Protein AF-A0A535FAW2-F1 (afdb_monomer)

Secondary structure (DSSP, 8-state):
------TTSSTTTEEEEE-TTS--TT-SEEE-TTEEEEEETTS-EEEEETTS-EEEE-HHHHHHHHHHHHH-HHHHHHHHHHHTT--HHHHHHHHHHHHHHHHHTTSEEETTS--TTHHHHHHHHHHHHHHHHHHHHHS---HHHHHHHHHHHHHHHHHHH-HHHHHHHHHHHHHHHHHHHTTT-TT-PPPPHHHHHHHHHHHHHHHHHHHHHHHHT-TT---HHHHHHHHHHHHHHHT--EEEEEEEEETTEEEEEEEEETTEEESS-HHHHTTSEEEEEE-

Nearest PDB structures (foldseek):
  4hfl-assembly1_A  TM=2.450E-01  e=8.775E-01  Enterobacter cloacae

Solvent-accessible surface area (backbone atoms only — not comparable to full-atom values): 15476 Å² total; per-residue (Å²): 136,83,78,81,83,70,73,69,60,60,81,70,36,58,68,47,81,48,53,54,80,60,89,43,90,65,19,52,40,42,48,24,89,53,26,40,42,35,35,31,69,87,47,26,25,37,42,38,36,68,89,75,51,78,42,82,37,53,38,70,57,30,49,50,49,54,35,18,41,62,56,8,63,69,57,23,27,55,53,49,16,61,74,69,73,45,62,51,70,58,40,45,50,52,50,50,53,53,51,49,55,36,39,77,69,55,46,32,44,57,62,84,58,80,78,82,61,63,68,62,55,43,53,50,44,32,67,65,46,48,62,55,55,46,47,60,72,71,48,94,64,55,70,63,60,41,39,49,53,37,33,51,49,36,51,50,37,33,75,75,62,33,50,66,46,40,52,52,39,51,43,55,50,49,53,58,51,50,66,59,47,60,78,66,63,86,77,75,82,91,69,66,70,68,62,53,51,52,54,51,50,51,54,52,49,53,51,25,52,46,39,46,58,45,33,77,71,38,91,82,63,50,48,47,60,24,38,9,53,35,36,29,50,55,36,44,75,73,68,45,80,36,29,38,37,34,21,37,28,82,84,71,75,45,75,50,38,30,13,31,45,86,93,41,63,32,45,57,59,55,82,62,52,60,56,31,52,76,76,47,75,42,112

pLDDT: mean 83.46, std 15.62, range [30.92, 97.31]

Radius of gyration: 21.89 Å; Cα contacts (8 Å, |Δi|>4): 400; chains: 1; bounding box: 53×42×59 Å

Structure (mmCIF, N/CA/C/O backbone):
data_AF-A0A535FAW2-F1
#
_entry.id   AF-A0A535FAW2-F1
#
loop_
_atom_site.group_PDB
_atom_site.id
_atom_site.type_symbol
_atom_site.label_atom_id
_atom_site.label_alt_id
_atom_site.label_comp_id
_atom_site.label_asym_id
_atom_site.label_entity_id
_atom_site.label_seq_id
_atom_site.pdbx_PDB_ins_code
_atom_site.Cartn_x
_atom_site.Cartn_y
_atom_site.Cartn_z
_atom_site.occupancy
_atom_site.B_iso_or_equiv
_atom_site.auth_seq_id
_atom_site.auth_comp_id
_atom_site.auth_asym_id
_atom_site.auth_atom_id
_atom_site.pdbx_PDB_model_num
ATOM 1 N N . MET A 1 1 ? -25.945 -2.458 -23.322 1.00 33.00 1 MET A N 1
ATOM 2 C CA . MET A 1 1 ? -25.089 -1.263 -23.188 1.00 33.00 1 MET A CA 1
ATOM 3 C C . MET A 1 1 ? -25.075 -0.903 -21.720 1.00 33.00 1 MET A C 1
ATOM 5 O O . MET A 1 1 ? -26.045 -0.355 -21.225 1.00 33.00 1 MET A O 1
ATOM 9 N N . THR A 1 2 ? -24.056 -1.369 -21.011 1.00 34.59 2 THR A N 1
ATOM 10 C CA . THR A 1 2 ? -23.805 -1.071 -19.600 1.00 34.59 2 THR A CA 1
ATOM 11 C C . THR A 1 2 ? -23.088 0.272 -19.525 1.00 34.59 2 THR A C 1
ATOM 13 O O . THR A 1 2 ? -22.028 0.426 -20.129 1.00 34.59 2 THR A O 1
ATOM 16 N N . GLU A 1 3 ? -23.696 1.253 -18.860 1.00 30.92 3 GLU A N 1
ATOM 17 C CA . GLU A 1 3 ? -23.056 2.537 -18.560 1.00 30.92 3 GLU A CA 1
ATOM 18 C C . GLU A 1 3 ? -21.801 2.326 -17.693 1.00 30.92 3 GLU A C 1
ATOM 20 O O . GLU A 1 3 ? -21.810 1.454 -16.820 1.00 30.92 3 GLU A O 1
ATOM 25 N N . PRO A 1 4 ? -20.727 3.111 -17.888 1.00 43.81 4 PRO A N 1
ATOM 26 C CA . PRO A 1 4 ? -19.593 3.098 -16.979 1.00 43.81 4 PRO A CA 1
ATOM 27 C C . PRO A 1 4 ? -19.988 3.834 -15.692 1.00 43.81 4 PRO A C 1
ATOM 29 O O . PRO A 1 4 ? -20.198 5.050 -15.687 1.00 43.81 4 PRO A O 1
ATOM 32 N N . TYR A 1 5 ? -20.112 3.081 -14.599 1.00 37.59 5 TYR A N 1
ATOM 33 C CA . TYR A 1 5 ? -20.290 3.606 -13.247 1.00 37.59 5 TYR A CA 1
ATOM 34 C C . TYR A 1 5 ? -19.091 4.510 -12.912 1.00 37.59 5 TYR A C 1
ATOM 36 O O . TYR A 1 5 ? -17.955 4.056 -12.800 1.00 37.59 5 TYR A O 1
ATOM 44 N N . ARG A 1 6 ? -19.336 5.823 -12.877 1.00 40.62 6 ARG A N 1
ATOM 45 C CA . ARG A 1 6 ? -18.318 6.874 -12.745 1.00 40.62 6 ARG A CA 1
ATOM 46 C C . ARG A 1 6 ? -17.581 6.805 -11.401 1.00 40.62 6 ARG A C 1
ATOM 48 O O . ARG A 1 6 ? -18.177 7.040 -10.352 1.00 40.62 6 ARG A O 1
ATOM 55 N N . SER A 1 7 ? -16.256 6.677 -11.479 1.00 45.75 7 SER A N 1
ATOM 56 C CA . SER A 1 7 ? -15.254 6.838 -10.409 1.00 45.75 7 SER A CA 1
ATOM 57 C C . SER A 1 7 ? -15.098 8.297 -9.919 1.00 45.75 7 SER A C 1
ATOM 59 O O . SER A 1 7 ? -14.042 8.917 -9.980 1.00 45.75 7 SER A O 1
ATOM 61 N N . THR A 1 8 ? -16.192 8.923 -9.482 1.00 43.16 8 THR A N 1
ATOM 62 C CA . THR A 1 8 ? -16.156 10.239 -8.794 1.00 43.16 8 THR A CA 1
ATOM 63 C C . THR A 1 8 ? -16.841 10.211 -7.430 1.00 43.16 8 THR A C 1
ATOM 65 O O . THR A 1 8 ? -16.673 11.134 -6.635 1.00 43.16 8 THR A O 1
ATOM 68 N N . SER A 1 9 ? -17.557 9.130 -7.114 1.00 46.22 9 SER A N 1
ATOM 69 C CA . SER A 1 9 ? -18.247 8.941 -5.836 1.00 46.22 9 SER A CA 1
ATOM 70 C C . SER A 1 9 ? -17.356 8.360 -4.729 1.00 46.22 9 SER A C 1
ATOM 72 O O . SER A 1 9 ? -17.722 8.452 -3.564 1.00 46.22 9 SER A O 1
ATOM 74 N N . GLU A 1 10 ? -16.181 7.802 -5.038 1.00 50.22 10 GLU A N 1
ATOM 75 C CA . GLU A 1 10 ? -15.348 7.106 -4.041 1.00 50.22 10 GLU A CA 1
ATOM 76 C C . GLU A 1 10 ? -14.539 8.035 -3.130 1.00 50.22 10 GLU A C 1
ATOM 78 O O . GLU A 1 10 ? -14.493 7.813 -1.919 1.00 50.22 10 GLU A O 1
ATOM 83 N N . ASN A 1 11 ? -14.020 9.152 -3.658 1.00 51.22 11 ASN A N 1
ATOM 84 C CA . ASN A 1 11 ? -13.435 10.221 -2.832 1.00 51.22 11 ASN A CA 1
ATOM 85 C C . ASN A 1 11 ? -14.466 10.835 -1.863 1.00 51.22 11 ASN A C 1
ATOM 87 O O . ASN A 1 11 ? -14.104 11.494 -0.891 1.00 51.22 11 ASN A O 1
ATOM 91 N N . ILE A 1 12 ? -15.763 10.606 -2.104 1.00 55.84 12 ILE A N 1
ATOM 92 C CA . ILE A 1 12 ? -16.845 11.022 -1.213 1.00 55.84 12 ILE A CA 1
ATOM 93 C C . ILE A 1 12 ? -17.076 9.974 -0.115 1.00 55.84 12 ILE A C 1
ATOM 95 O O . ILE A 1 12 ? -17.712 10.320 0.864 1.00 55.84 12 ILE A O 1
ATOM 99 N N . MET A 1 13 ? -16.570 8.742 -0.194 1.00 74.31 13 MET A N 1
ATOM 100 C CA . MET A 1 13 ? -16.879 7.685 0.785 1.00 74.31 13 MET A CA 1
ATOM 101 C C . MET A 1 13 ? -15.809 7.492 1.862 1.00 74.31 13 MET A C 1
ATOM 103 O O . MET A 1 13 ? -16.152 7.042 2.954 1.00 74.31 13 MET A O 1
ATOM 107 N N . ILE A 1 14 ? -14.546 7.844 1.607 1.00 78.19 14 ILE A N 1
ATOM 108 C CA . ILE A 1 14 ? 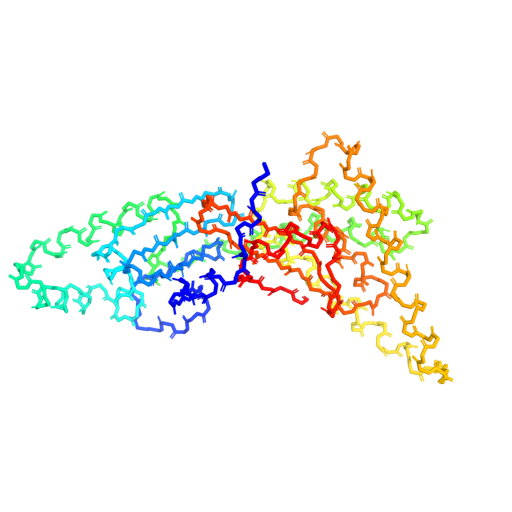-13.487 7.789 2.627 1.00 78.19 14 ILE A CA 1
ATOM 109 C C . ILE A 1 14 ? -13.596 9.024 3.530 1.00 78.19 14 ILE A C 1
ATOM 111 O O . ILE A 1 14 ? -13.528 10.160 3.069 1.00 78.19 14 ILE A O 1
ATOM 115 N N . GLU A 1 15 ? -13.779 8.800 4.830 1.00 79.06 15 GLU A N 1
ATOM 116 C CA . GLU A 1 15 ? -13.854 9.856 5.843 1.00 79.06 15 GLU A CA 1
ATOM 117 C C . GLU A 1 15 ? -12.456 10.247 6.337 1.00 79.06 15 GLU A C 1
ATOM 119 O O . GLU A 1 15 ? -12.147 11.430 6.474 1.00 79.06 15 GLU A O 1
ATOM 124 N N . SER A 1 16 ? -11.596 9.262 6.608 1.00 81.38 16 SER A N 1
ATOM 125 C CA . SER A 1 16 ? -10.223 9.518 7.045 1.00 81.38 16 SER A CA 1
ATOM 126 C C . SER A 1 16 ? -9.285 8.336 6.806 1.00 81.38 16 SER A C 1
ATOM 128 O O . SER A 1 16 ? -9.703 7.179 6.749 1.00 81.38 16 SER A O 1
ATOM 130 N N . ILE A 1 17 ? -7.991 8.648 6.685 1.00 80.62 17 ILE A N 1
ATOM 131 C CA . ILE A 1 17 ? -6.901 7.686 6.494 1.00 80.62 17 ILE A CA 1
ATOM 132 C C . ILE A 1 17 ? -5.931 7.833 7.665 1.00 80.62 17 ILE A C 1
ATOM 134 O O . ILE A 1 17 ? -5.347 8.897 7.866 1.00 80.62 17 ILE A O 1
ATOM 138 N N . LEU A 1 18 ? -5.749 6.763 8.434 1.00 79.00 18 LEU A N 1
ATOM 139 C CA . LEU A 1 18 ? -4.831 6.695 9.569 1.00 79.00 18 LEU A CA 1
ATOM 140 C C . LEU A 1 18 ? -3.691 5.717 9.258 1.00 79.00 18 LEU A C 1
ATOM 142 O O . LEU A 1 18 ? -3.913 4.610 8.762 1.00 79.00 18 LEU A O 1
ATOM 146 N N . ARG A 1 19 ? -2.460 6.145 9.561 1.00 76.19 19 ARG A N 1
ATOM 147 C CA . ARG A 1 19 ? -1.210 5.396 9.346 1.00 76.19 19 ARG A CA 1
ATOM 148 C C . ARG A 1 19 ? -0.353 5.417 10.617 1.00 76.19 19 ARG A C 1
ATOM 150 O O . ARG A 1 19 ? -0.542 6.276 11.477 1.00 76.19 19 ARG A O 1
ATOM 157 N N . THR A 1 20 ? 0.625 4.514 10.708 1.00 63.03 20 THR A N 1
ATOM 158 C CA . THR A 1 20 ? 1.538 4.360 11.863 1.00 63.03 20 THR A CA 1
ATOM 159 C C . THR A 1 20 ? 2.298 5.634 12.262 1.00 63.03 20 THR A C 1
ATOM 161 O O . THR A 1 20 ? 2.703 5.752 13.416 1.00 63.03 20 THR A O 1
ATOM 164 N N . GLU A 1 21 ? 2.485 6.591 11.347 1.00 52.81 21 GLU A N 1
ATOM 165 C CA . GLU A 1 21 ? 3.224 7.841 11.598 1.00 52.81 21 GLU A CA 1
ATOM 166 C C . GLU A 1 21 ? 2.395 8.955 12.254 1.00 52.81 21 GLU A C 1
ATOM 168 O O . GLU A 1 21 ? 2.947 10.002 12.589 1.00 52.81 21 GLU A O 1
ATOM 173 N N . ALA A 1 22 ? 1.093 8.751 12.489 1.00 47.31 22 ALA A N 1
ATOM 174 C CA . ALA A 1 22 ? 0.334 9.689 13.307 1.00 47.31 22 ALA A CA 1
ATOM 175 C C . ALA A 1 22 ? 0.906 9.673 14.736 1.00 47.31 22 ALA A C 1
ATOM 177 O O . ALA A 1 22 ? 0.915 8.639 15.409 1.00 47.31 22 ALA A O 1
ATOM 178 N N . ASP A 1 23 ? 1.432 10.818 15.168 1.00 46.09 23 ASP A N 1
ATOM 179 C CA . ASP A 1 23 ? 2.126 11.029 16.436 1.00 46.09 23 ASP A CA 1
ATOM 180 C C . ASP A 1 23 ? 1.178 10.836 17.635 1.00 46.09 23 ASP A C 1
ATOM 182 O O . ASP A 1 23 ? 0.591 11.765 18.184 1.00 46.09 23 ASP A O 1
ATOM 186 N N . LEU A 1 24 ? 0.971 9.574 18.009 1.00 54.78 24 LEU A N 1
ATOM 187 C CA . LEU A 1 24 ? 0.050 9.143 19.057 1.00 54.78 24 LEU A CA 1
ATOM 188 C C . LEU A 1 24 ? 0.842 8.774 20.313 1.00 54.78 24 LEU A C 1
ATOM 190 O O . LEU A 1 24 ? 0.817 7.634 20.783 1.00 54.78 24 LEU A O 1
ATOM 194 N N . THR A 1 25 ? 1.581 9.746 20.856 1.00 55.38 25 THR A N 1
ATOM 195 C CA . THR A 1 25 ? 2.403 9.598 22.078 1.00 55.38 25 THR A CA 1
ATOM 196 C C . THR A 1 25 ? 1.610 9.156 23.311 1.00 55.38 25 THR A C 1
ATOM 198 O O . THR A 1 25 ? 2.203 8.651 24.260 1.00 55.38 25 THR A O 1
ATOM 201 N N . LYS A 1 26 ? 0.278 9.299 23.294 1.00 64.38 26 LYS A N 1
ATOM 202 C CA . LYS A 1 26 ? -0.625 8.931 24.396 1.00 64.38 26 LYS A CA 1
ATOM 203 C C . LYS A 1 26 ? -1.282 7.552 24.267 1.00 64.38 26 LYS A C 1
ATOM 205 O O . LYS A 1 26 ? -1.952 7.131 25.201 1.00 64.38 26 LYS A O 1
ATOM 210 N N . SER A 1 27 ? -1.130 6.862 23.137 1.00 79.00 27 SER A N 1
ATOM 211 C CA . SER A 1 27 ? -1.841 5.602 22.882 1.00 79.00 27 SER A CA 1
ATOM 212 C C . SER A 1 27 ? -1.075 4.375 23.387 1.00 79.00 27 SER A C 1
ATOM 214 O O . SER A 1 27 ? 0.140 4.261 23.214 1.00 79.00 27 SER A O 1
ATOM 216 N N . ASP A 1 28 ? -1.797 3.420 23.980 1.00 87.38 28 ASP A N 1
ATOM 217 C CA . ASP A 1 28 ? -1.237 2.123 24.382 1.00 87.38 28 ASP A CA 1
ATOM 218 C C . ASP A 1 28 ? -1.057 1.157 23.191 1.00 87.38 28 ASP A C 1
ATOM 220 O O . ASP A 1 28 ? -0.392 0.128 23.339 1.00 87.38 28 ASP A O 1
ATOM 224 N N . TYR A 1 29 ? -1.608 1.490 22.017 1.00 88.69 29 TYR A N 1
ATOM 225 C CA . TYR A 1 29 ? -1.614 0.675 20.798 1.00 88.69 29 TYR A CA 1
ATOM 226 C C . TYR A 1 29 ? -1.253 1.491 19.560 1.00 88.69 29 TYR A C 1
ATOM 228 O O . TYR A 1 29 ? -1.614 2.657 19.446 1.00 88.69 29 TYR A O 1
ATOM 236 N N . ARG A 1 30 ? -0.588 0.852 18.596 1.00 87.94 30 ARG A N 1
ATOM 237 C CA . ARG A 1 30 ? -0.227 1.450 17.304 1.00 87.94 30 ARG A CA 1
ATOM 238 C C . ARG A 1 30 ? -0.585 0.513 16.157 1.00 87.94 30 ARG A C 1
ATOM 240 O O . ARG A 1 30 ? -0.504 -0.703 16.312 1.00 87.94 30 ARG A O 1
ATOM 247 N N . LEU A 1 31 ? -0.930 1.086 15.002 1.00 89.31 31 LEU A N 1
ATOM 248 C CA . LEU A 1 31 ? -1.085 0.336 13.751 1.00 89.31 31 LEU A CA 1
ATOM 249 C C . LEU A 1 31 ? 0.260 -0.247 13.320 1.00 89.31 31 LEU A C 1
ATOM 251 O O . LEU A 1 31 ? 1.281 0.448 13.380 1.00 89.31 31 LEU A O 1
ATOM 255 N N . ALA A 1 32 ? 0.260 -1.493 12.850 1.00 85.19 32 ALA A N 1
ATOM 256 C CA . ALA A 1 32 ? 1.440 -2.090 12.242 1.00 85.19 32 ALA A CA 1
ATOM 257 C C . ALA A 1 32 ? 1.915 -1.257 11.028 1.00 85.19 32 ALA A C 1
ATOM 259 O O . ALA A 1 32 ? 1.081 -0.676 10.338 1.00 85.19 32 ALA A O 1
ATOM 260 N N . PRO A 1 33 ? 3.233 -1.187 10.740 1.00 77.06 33 PRO A N 1
ATOM 261 C CA . PRO A 1 33 ? 3.778 -0.320 9.681 1.00 77.06 33 PRO A CA 1
ATOM 262 C C . PRO A 1 33 ? 3.221 -0.588 8.278 1.00 77.06 33 PRO A C 1
ATOM 264 O O . PRO A 1 33 ? 3.264 0.284 7.414 1.00 77.06 33 PRO A O 1
ATOM 267 N N . ASP A 1 34 ? 2.725 -1.802 8.062 1.00 79.56 34 ASP A N 1
ATOM 268 C CA . ASP A 1 34 ? 2.228 -2.298 6.785 1.00 79.56 34 ASP A CA 1
ATOM 269 C C . ASP A 1 34 ? 0.698 -2.154 6.713 1.00 79.56 34 ASP A C 1
ATOM 271 O O . ASP A 1 34 ? 0.093 -2.624 5.759 1.00 79.56 34 ASP A O 1
ATOM 275 N N . VAL A 1 35 ? 0.064 -1.527 7.713 1.00 87.69 35 VAL A N 1
ATOM 276 C CA . VAL A 1 35 ? -1.392 -1.481 7.860 1.00 87.69 35 VAL A CA 1
ATOM 277 C C . VAL A 1 35 ? -1.933 -0.066 7.728 1.00 87.69 35 VAL A C 1
ATOM 279 O O . VAL A 1 35 ? -1.492 0.870 8.397 1.00 87.69 35 VAL A O 1
ATOM 282 N N . ILE A 1 36 ? -2.949 0.072 6.881 1.00 89.06 36 ILE A N 1
ATOM 283 C CA . ILE A 1 36 ? -3.709 1.301 6.676 1.00 89.06 36 ILE A CA 1
ATOM 284 C C . ILE A 1 36 ? -5.085 1.125 7.299 1.00 89.06 36 ILE A C 1
ATOM 286 O O . ILE A 1 36 ? -5.787 0.162 6.993 1.00 89.06 36 ILE A O 1
ATOM 290 N N . PHE A 1 37 ? -5.487 2.078 8.134 1.00 91.75 37 PHE A N 1
ATOM 291 C CA . PHE A 1 37 ? -6.838 2.146 8.675 1.00 91.75 37 PHE A CA 1
ATOM 292 C C . PHE A 1 37 ? -7.637 3.220 7.937 1.00 91.75 37 PHE A C 1
ATOM 294 O O . PHE A 1 37 ? -7.320 4.407 8.018 1.00 91.75 37 PHE A O 1
ATOM 301 N N . LEU A 1 38 ? -8.659 2.792 7.197 1.00 90.88 38 LEU A N 1
ATOM 302 C CA . LEU A 1 38 ? -9.543 3.651 6.414 1.00 90.88 38 LEU A CA 1
ATOM 303 C C . LEU A 1 38 ? -10.911 3.720 7.079 1.00 90.88 38 LEU A C 1
ATOM 305 O O . LEU A 1 38 ? -11.581 2.694 7.194 1.00 90.88 38 LEU A O 1
ATOM 309 N N . ARG A 1 39 ? -11.353 4.913 7.472 1.00 91.19 39 ARG A N 1
ATOM 310 C CA . ARG A 1 39 ? -12.740 5.132 7.899 1.00 91.19 39 ARG A CA 1
ATOM 311 C C . ARG A 1 39 ? -13.605 5.476 6.699 1.00 91.19 39 ARG A C 1
ATOM 313 O O . ARG A 1 39 ? -13.195 6.254 5.839 1.00 91.19 39 ARG A O 1
ATOM 320 N N . VAL A 1 40 ? -14.795 4.896 6.662 1.00 89.88 40 VAL A N 1
ATOM 321 C CA . VAL A 1 40 ? -15.796 5.098 5.616 1.00 89.88 40 VAL A CA 1
ATOM 322 C C . VAL A 1 40 ? -16.935 5.936 6.198 1.00 89.88 40 VAL A C 1
ATOM 324 O O . VAL A 1 40 ? -17.231 5.850 7.386 1.00 89.88 40 VAL A O 1
ATOM 327 N N . LYS A 1 41 ? -17.586 6.762 5.374 1.00 87.25 41 LYS A N 1
ATOM 328 C CA . LYS A 1 41 ? -18.679 7.652 5.805 1.00 87.25 41 LYS A CA 1
ATOM 329 C C . LYS A 1 41 ? -19.911 6.940 6.362 1.00 87.25 41 LYS A C 1
ATOM 331 O O . LYS A 1 41 ? -20.719 7.583 7.018 1.00 87.25 41 LYS A O 1
ATOM 336 N N . ASP A 1 42 ? -20.057 5.645 6.102 1.00 87.06 42 ASP A N 1
ATOM 337 C CA . ASP A 1 42 ? -21.088 4.804 6.717 1.00 87.06 42 ASP A CA 1
ATOM 338 C C . ASP A 1 42 ? -20.758 4.422 8.175 1.00 87.06 42 ASP A C 1
ATOM 340 O O . ASP A 1 42 ? -21.458 3.610 8.768 1.00 87.06 42 ASP A O 1
ATOM 344 N N . GLY A 1 43 ? -19.672 4.965 8.737 1.00 88.06 43 GLY A N 1
ATOM 345 C CA . GLY A 1 43 ? -19.198 4.699 10.092 1.00 88.06 43 GLY A CA 1
ATOM 346 C C . GLY A 1 43 ? -18.281 3.479 10.190 1.00 88.06 43 GLY A C 1
ATOM 347 O O . GLY A 1 43 ? -17.471 3.397 11.115 1.00 88.06 43 GLY A O 1
ATOM 348 N N . SER A 1 44 ? -18.340 2.560 9.221 1.00 91.88 44 SER A N 1
ATOM 349 C CA . SER A 1 44 ? -17.495 1.368 9.172 1.00 91.88 44 SER A CA 1
ATOM 350 C C . SER A 1 44 ? -16.040 1.709 8.833 1.00 91.88 44 SER A C 1
ATOM 352 O O . SER A 1 44 ? -15.683 2.840 8.487 1.00 91.88 44 SER A O 1
ATOM 354 N N . ALA A 1 45 ? -15.159 0.713 8.919 1.00 92.62 45 ALA A N 1
ATOM 355 C CA . ALA A 1 45 ? -13.774 0.886 8.506 1.00 92.62 45 ALA A CA 1
ATOM 356 C C . ALA A 1 45 ? -13.213 -0.308 7.739 1.00 92.62 45 ALA A C 1
ATOM 358 O O . ALA A 1 45 ? -13.778 -1.407 7.731 1.00 92.62 45 ALA A O 1
ATOM 359 N N . ARG A 1 46 ? -12.087 -0.074 7.065 1.00 92.38 46 ARG A N 1
ATOM 360 C CA . ARG A 1 46 ? -11.270 -1.090 6.406 1.00 92.38 46 ARG A CA 1
ATOM 361 C C . ARG A 1 46 ? -9.863 -1.057 6.990 1.00 92.38 46 ARG A C 1
ATOM 363 O O . ARG A 1 46 ? -9.268 0.014 7.095 1.00 92.38 46 ARG A O 1
ATOM 370 N N . LEU A 1 47 ? -9.334 -2.220 7.357 1.00 91.69 47 LEU A N 1
ATOM 371 C CA . LEU A 1 47 ? -7.902 -2.395 7.592 1.00 91.69 47 LEU A CA 1
ATOM 372 C C . LEU A 1 47 ? -7.297 -3.077 6.377 1.00 91.69 47 LEU A C 1
ATOM 374 O O . LEU A 1 47 ? -7.733 -4.163 5.989 1.00 91.69 47 LEU A O 1
ATOM 378 N N . LEU A 1 48 ? -6.301 -2.426 5.791 1.00 88.50 48 LEU A N 1
ATOM 379 C CA . LEU A 1 48 ? -5.549 -2.955 4.668 1.00 88.50 48 LEU A CA 1
ATOM 380 C C . LEU A 1 48 ? -4.145 -3.263 5.128 1.00 88.50 48 LEU A C 1
ATOM 382 O O . LEU A 1 48 ? -3.388 -2.351 5.443 1.00 88.50 48 LEU A O 1
ATOM 386 N N . ASP A 1 49 ? -3.808 -4.540 5.122 1.00 87.38 49 ASP A N 1
ATOM 387 C CA . ASP A 1 49 ? -2.435 -4.995 5.219 1.00 87.38 49 ASP A CA 1
ATOM 388 C C . ASP A 1 49 ? -1.819 -4.965 3.814 1.00 87.38 49 ASP A C 1
ATOM 390 O O . ASP A 1 49 ? -2.304 -5.616 2.886 1.00 87.38 49 ASP A O 1
ATOM 394 N N . LEU A 1 50 ? -0.725 -4.224 3.642 1.00 81.25 50 LEU A N 1
ATOM 395 C CA . LEU A 1 50 ? 0.046 -4.149 2.400 1.00 81.25 50 LEU A CA 1
ATOM 396 C C . LEU A 1 50 ? 0.682 -5.501 2.021 1.00 81.25 50 LEU A C 1
ATOM 398 O O . LEU A 1 50 ? 1.229 -5.624 0.923 1.00 81.25 50 LEU A O 1
ATOM 402 N N . GLY A 1 51 ? 0.570 -6.532 2.862 1.00 74.19 51 GLY A N 1
ATOM 403 C CA . GLY A 1 51 ? 0.761 -7.943 2.522 1.00 74.19 51 GLY A CA 1
ATOM 404 C C . GLY A 1 51 ? -0.334 -8.548 1.630 1.00 74.19 51 GLY A C 1
ATOM 405 O O . GLY A 1 51 ? -0.094 -9.579 1.010 1.00 74.19 51 GLY A O 1
ATOM 406 N N . GLY A 1 52 ? -1.484 -7.882 1.478 1.00 75.50 52 GLY A N 1
ATOM 407 C CA . GLY A 1 52 ? -2.608 -8.300 0.627 1.00 75.50 52 GLY A CA 1
ATOM 408 C C . GLY A 1 52 ? -3.860 -8.759 1.382 1.00 75.50 52 GLY A C 1
ATOM 409 O O . GLY A 1 52 ? -4.805 -9.209 0.740 1.00 75.50 52 GLY A O 1
ATOM 410 N N . ASN A 1 53 ? -3.889 -8.654 2.715 1.00 84.81 53 ASN A N 1
ATOM 411 C CA . ASN A 1 53 ? -5.070 -8.997 3.508 1.00 84.81 53 ASN A CA 1
ATOM 412 C C . ASN A 1 53 ? -5.965 -7.773 3.729 1.00 84.81 53 ASN A C 1
ATOM 414 O O . ASN A 1 53 ? -5.485 -6.664 3.973 1.00 84.81 53 ASN A O 1
ATOM 418 N N . PHE A 1 54 ? -7.275 -8.004 3.713 1.00 88.75 54 PHE A N 1
ATOM 419 C CA . PHE A 1 54 ? -8.283 -6.971 3.908 1.00 88.75 54 PHE A CA 1
ATOM 420 C C . PHE A 1 54 ? -9.249 -7.379 5.009 1.00 88.75 54 PHE A C 1
ATOM 422 O O . PHE A 1 54 ? -9.735 -8.509 5.029 1.00 88.75 54 PHE A O 1
ATOM 429 N N . TYR A 1 55 ? -9.568 -6.436 5.890 1.00 91.06 55 TYR A N 1
ATOM 430 C CA . TYR A 1 55 ? -10.526 -6.649 6.965 1.00 91.06 55 TYR A CA 1
ATOM 431 C C . TYR A 1 55 ? -11.569 -5.545 6.958 1.00 91.06 55 TYR A C 1
ATOM 433 O O . TYR A 1 55 ? -11.248 -4.358 6.869 1.00 91.06 55 TYR A O 1
ATOM 441 N N . THR A 1 56 ? -12.828 -5.942 7.080 1.00 91.31 56 THR A N 1
ATOM 442 C CA . THR A 1 56 ? -13.954 -5.036 7.287 1.00 91.31 56 THR A CA 1
ATOM 443 C C . THR A 1 56 ? -14.256 -4.952 8.773 1.00 91.31 56 THR A C 1
ATOM 445 O O . THR A 1 56 ? -14.402 -5.981 9.430 1.00 91.31 56 THR A O 1
ATOM 448 N N . ILE A 1 57 ? -14.379 -3.737 9.293 1.00 93.62 57 ILE A N 1
ATOM 449 C CA . ILE A 1 57 ? -14.698 -3.476 10.695 1.00 93.62 57 ILE A CA 1
ATOM 450 C C . ILE A 1 57 ? -16.053 -2.779 10.747 1.00 93.62 57 ILE A C 1
ATOM 452 O O . ILE A 1 57 ? -16.286 -1.840 9.983 1.00 93.62 57 ILE A O 1
ATOM 456 N N . SER A 1 58 ? -16.938 -3.241 11.633 1.00 93.62 58 SER A N 1
ATOM 457 C CA . SER A 1 58 ? -18.233 -2.599 11.883 1.00 93.62 58 SER A CA 1
ATOM 458 C C . SER A 1 58 ? -18.064 -1.177 12.423 1.00 93.62 58 SER A C 1
ATOM 460 O O . SER A 1 58 ? -16.990 -0.801 12.881 1.00 93.62 58 SER A O 1
ATOM 462 N N . GLU A 1 59 ? -19.133 -0.389 12.401 1.00 93.25 59 GLU A N 1
ATOM 463 C CA . GLU A 1 59 ? -19.134 0.990 12.902 1.00 93.25 59 GLU A CA 1
ATOM 464 C C . GLU A 1 59 ? -18.637 1.103 14.353 1.00 93.25 59 GLU A C 1
ATOM 466 O O . GLU A 1 59 ? -17.659 1.798 14.631 1.00 93.25 59 GLU A O 1
ATOM 471 N N . THR A 1 60 ? -19.224 0.332 15.272 1.00 91.62 60 THR A N 1
ATOM 472 C CA . THR A 1 60 ? -18.837 0.350 16.691 1.00 91.62 60 THR A CA 1
ATOM 473 C C . THR A 1 60 ? -17.377 -0.060 16.892 1.00 91.62 60 THR A C 1
ATOM 475 O O . THR A 1 60 ? -16.644 0.580 17.645 1.00 91.62 60 THR A O 1
ATOM 478 N N . ALA A 1 61 ? -16.911 -1.094 16.186 1.00 94.19 61 ALA A N 1
ATOM 479 C CA . ALA A 1 61 ? -15.528 -1.550 16.294 1.00 94.19 61 ALA A CA 1
ATOM 480 C C . ALA A 1 61 ? -14.536 -0.568 15.631 1.00 94.19 61 ALA A C 1
ATOM 482 O O . ALA A 1 61 ? -13.415 -0.384 16.110 1.00 94.19 61 ALA A O 1
ATOM 483 N N . ALA A 1 62 ? -14.946 0.128 14.566 1.00 94.44 62 ALA A N 1
ATOM 484 C CA . ALA A 1 62 ? -14.156 1.177 13.928 1.00 94.44 62 ALA A CA 1
ATOM 485 C C . ALA A 1 62 ? -13.977 2.373 14.869 1.00 94.44 62 ALA A C 1
ATOM 487 O O . ALA A 1 62 ? -12.879 2.924 14.977 1.00 94.44 62 ALA A O 1
ATOM 488 N N . GLN A 1 63 ? -15.034 2.733 15.595 1.00 92.75 63 GLN A N 1
ATOM 489 C CA . GLN A 1 63 ? -14.999 3.758 16.628 1.00 92.75 63 GLN A CA 1
ATOM 490 C C . GLN A 1 63 ? -14.113 3.347 17.812 1.00 92.75 63 GLN A C 1
ATOM 492 O O . GLN A 1 63 ? -13.231 4.115 18.198 1.00 92.75 63 GLN A O 1
ATOM 497 N N . MET A 1 64 ? -14.261 2.113 18.311 1.00 94.06 64 MET A N 1
ATOM 498 C CA . MET A 1 64 ? -13.379 1.501 19.318 1.00 94.06 64 MET A CA 1
ATOM 499 C C . MET A 1 64 ? -11.904 1.610 18.941 1.00 94.06 64 MET A C 1
ATOM 501 O O . MET A 1 64 ? -11.092 2.090 19.739 1.00 94.06 64 MET A O 1
ATOM 505 N N . LEU A 1 65 ? -11.550 1.213 17.717 1.00 94.44 65 LEU A N 1
ATOM 506 C CA . LEU A 1 65 ? -10.171 1.276 17.246 1.00 94.44 65 LEU A CA 1
ATOM 507 C C . LEU A 1 65 ? -9.687 2.724 17.097 1.00 94.44 65 LEU A C 1
ATOM 509 O O . LEU A 1 65 ? -8.604 3.055 17.576 1.00 94.44 65 LEU A O 1
ATOM 513 N N . ASN A 1 66 ? -10.484 3.599 16.477 1.00 92.62 66 ASN A N 1
ATOM 514 C CA . ASN A 1 66 ? -10.130 5.005 16.280 1.00 92.62 66 ASN A CA 1
ATOM 515 C C . ASN A 1 66 ? -9.856 5.723 17.613 1.00 92.62 66 ASN A C 1
ATOM 517 O O . ASN A 1 66 ? -8.844 6.412 17.743 1.00 92.62 66 ASN A O 1
ATOM 521 N N . GLU A 1 67 ? -10.731 5.560 18.606 1.00 91.94 67 GLU A N 1
ATOM 522 C CA . GLU A 1 67 ? -10.550 6.178 19.922 1.00 91.94 67 GLU A CA 1
ATOM 523 C C . GLU A 1 67 ? -9.362 5.573 20.673 1.00 91.94 67 GLU A C 1
ATOM 525 O O . GLU A 1 67 ? -8.590 6.309 21.289 1.00 91.94 67 GLU A O 1
ATOM 530 N N . THR A 1 68 ? -9.145 4.259 20.560 1.00 92.62 68 THR A N 1
ATOM 531 C CA . THR A 1 68 ? -7.993 3.588 21.184 1.00 92.62 68 THR A CA 1
ATOM 532 C C . THR A 1 68 ? -6.674 4.103 20.616 1.00 92.62 68 THR A C 1
ATOM 534 O O . THR A 1 68 ? -5.758 4.423 21.376 1.00 92.62 68 THR A O 1
ATOM 537 N N . LEU A 1 69 ? -6.579 4.236 19.290 1.00 89.94 69 LEU A N 1
ATOM 538 C CA . LEU A 1 69 ? -5.395 4.787 18.633 1.00 89.94 69 LEU A CA 1
ATOM 539 C C . LEU A 1 69 ? -5.189 6.260 19.014 1.00 89.94 69 LEU A C 1
ATOM 541 O O . LEU A 1 69 ? -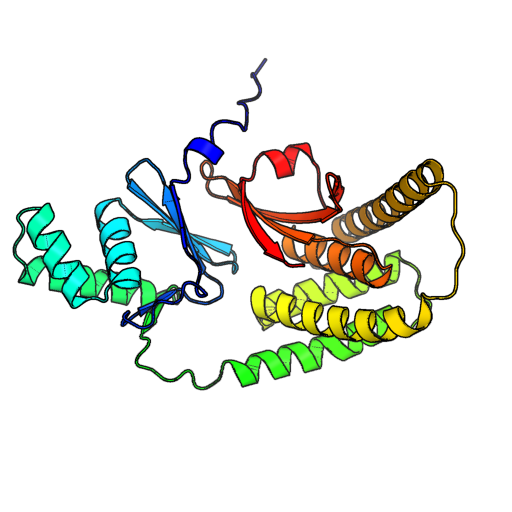4.058 6.677 19.214 1.00 89.94 69 LEU A O 1
ATOM 545 N N . LYS A 1 70 ? -6.253 7.053 19.177 1.00 88.88 70 LYS A N 1
ATOM 546 C CA . LYS A 1 70 ? -6.142 8.484 19.513 1.00 88.88 70 LYS A CA 1
ATOM 547 C C . LYS A 1 70 ? -5.812 8.764 20.979 1.00 88.88 70 LYS A C 1
ATOM 549 O O . LYS A 1 70 ? -4.996 9.638 21.267 1.00 88.88 70 LYS A O 1
ATOM 554 N N . ALA A 1 71 ? -6.480 8.076 21.898 1.00 88.31 71 ALA A N 1
ATOM 555 C CA . ALA A 1 71 ? -6.531 8.447 23.312 1.00 88.31 71 ALA A CA 1
ATOM 556 C C . ALA A 1 71 ? -6.138 7.315 24.276 1.00 88.31 71 ALA A C 1
ATOM 558 O O . ALA A 1 71 ? -6.005 7.569 25.470 1.00 88.31 71 ALA A O 1
ATOM 559 N N . GLY A 1 72 ? -5.921 6.096 23.777 1.00 89.75 72 GLY A N 1
ATOM 560 C CA . GLY A 1 72 ? -5.643 4.918 24.594 1.00 89.75 72 GLY A CA 1
ATOM 561 C C . GLY A 1 72 ? -6.905 4.167 25.023 1.00 89.75 72 GLY A C 1
ATOM 562 O O . GLY A 1 72 ? -8.030 4.656 24.919 1.00 89.75 72 GLY A O 1
ATOM 563 N N . THR A 1 73 ? -6.705 2.940 25.500 1.00 92.62 73 THR A N 1
ATOM 564 C CA . THR A 1 73 ? -7.770 1.948 25.717 1.00 92.62 73 THR A CA 1
ATOM 565 C C . THR A 1 73 ? -8.784 2.383 26.778 1.00 92.62 73 THR A C 1
ATOM 567 O O . THR A 1 73 ? -9.986 2.215 26.588 1.00 92.62 73 THR A O 1
ATOM 570 N N . THR A 1 74 ? -8.318 2.969 27.887 1.00 91.94 74 THR A N 1
ATOM 571 C CA . THR A 1 74 ? -9.190 3.384 29.000 1.00 91.94 74 THR A CA 1
ATOM 572 C C . THR A 1 74 ? -10.157 4.483 28.572 1.00 91.94 74 THR A C 1
ATOM 574 O O . THR A 1 74 ? -11.367 4.329 28.708 1.00 91.94 74 THR A O 1
ATOM 577 N N . THR A 1 75 ? -9.633 5.565 27.989 1.00 92.31 75 THR A N 1
ATOM 578 C CA . THR A 1 75 ? -10.450 6.694 27.528 1.00 92.31 75 THR A CA 1
ATOM 579 C C . THR A 1 75 ? -11.389 6.288 26.393 1.00 92.31 75 THR A C 1
ATOM 581 O O . THR A 1 75 ? -12.515 6.776 26.335 1.00 92.31 75 THR A O 1
ATOM 584 N N . ALA A 1 76 ? -10.961 5.377 25.513 1.00 93.44 76 ALA A N 1
ATOM 585 C CA . ALA A 1 76 ? -11.826 4.831 24.472 1.00 93.44 76 ALA A CA 1
ATOM 586 C C . ALA A 1 76 ? -13.033 4.089 25.066 1.00 93.44 76 ALA A C 1
ATOM 588 O O . ALA A 1 76 ? -14.166 4.364 24.678 1.00 93.44 76 ALA A O 1
ATOM 589 N N . ALA A 1 77 ? -12.809 3.207 26.046 1.00 95.25 77 ALA A N 1
ATOM 590 C CA . ALA A 1 77 ? -13.888 2.464 26.693 1.00 95.25 77 ALA A CA 1
ATOM 591 C C . ALA A 1 77 ? -14.884 3.387 27.416 1.00 95.25 77 ALA A C 1
ATOM 593 O O . ALA A 1 77 ? -16.090 3.209 27.273 1.00 95.25 77 ALA A O 1
ATOM 594 N N . GLU A 1 78 ? -14.398 4.399 28.143 1.00 95.19 78 GLU A N 1
ATOM 595 C CA . GLU A 1 78 ? -15.248 5.374 28.848 1.00 95.19 78 GLU A CA 1
ATOM 596 C C . GLU A 1 78 ? -16.140 6.175 27.890 1.00 95.19 78 GLU A C 1
ATOM 598 O O . GLU A 1 78 ? -17.341 6.333 28.135 1.00 95.19 78 GLU A O 1
ATOM 603 N N . ARG A 1 79 ? -15.572 6.660 26.777 1.00 94.31 79 ARG A N 1
ATOM 604 C CA . ARG A 1 79 ? -16.319 7.423 25.765 1.00 94.31 79 ARG A CA 1
ATOM 605 C C . ARG A 1 79 ? -17.399 6.577 25.108 1.00 94.31 79 ARG A C 1
ATOM 607 O O . ARG A 1 79 ? -18.534 7.026 25.005 1.00 94.31 79 ARG A O 1
ATOM 614 N N . ILE A 1 80 ? -17.063 5.347 24.735 1.00 94.00 80 ILE A N 1
ATOM 615 C CA . ILE A 1 80 ? -17.984 4.438 24.048 1.00 94.00 80 ILE A CA 1
ATOM 616 C C . ILE A 1 80 ? -19.090 3.967 24.992 1.00 94.00 80 ILE A C 1
ATOM 618 O O . ILE A 1 80 ? -20.256 3.975 24.612 1.00 94.00 80 ILE A O 1
ATOM 622 N N . ALA A 1 81 ? -18.765 3.638 26.244 1.00 95.06 81 ALA A N 1
ATOM 623 C CA . ALA A 1 81 ? -19.777 3.311 27.246 1.00 95.06 81 ALA A CA 1
ATOM 624 C C . ALA A 1 81 ? -20.772 4.466 27.449 1.00 95.06 81 ALA A C 1
ATOM 626 O O . ALA A 1 81 ? -21.977 4.237 27.522 1.00 95.06 81 ALA A O 1
ATOM 627 N N . THR A 1 82 ? -20.277 5.709 27.475 1.00 95.00 82 THR A N 1
ATOM 628 C CA . THR A 1 82 ? -21.122 6.907 27.593 1.00 95.00 82 THR A CA 1
ATOM 629 C C . THR A 1 82 ? -22.014 7.092 26.366 1.00 95.00 82 THR A C 1
ATOM 631 O O . THR A 1 82 ? -23.215 7.303 26.503 1.00 95.00 82 THR A O 1
ATOM 634 N N . GLU A 1 83 ? -21.440 6.998 25.169 1.00 93.06 83 GLU A N 1
ATOM 635 C CA . GLU A 1 83 ? -22.140 7.241 23.906 1.00 93.06 83 GLU A CA 1
ATOM 636 C C . GLU A 1 83 ? -23.258 6.233 23.645 1.00 93.06 83 GLU A C 1
ATOM 638 O O . GLU A 1 83 ? -24.372 6.619 23.299 1.00 93.06 83 GLU A O 1
ATOM 643 N N . TYR A 1 84 ? -22.991 4.950 23.888 1.00 91.19 84 TYR A N 1
ATOM 644 C CA . TYR A 1 84 ? -23.974 3.884 23.699 1.00 91.19 84 TYR A CA 1
ATOM 645 C C . TYR A 1 84 ? -24.813 3.601 24.954 1.00 91.19 84 TYR A C 1
ATOM 647 O O . TYR A 1 84 ? -25.639 2.689 24.933 1.00 91.19 84 TYR A O 1
ATOM 655 N N . CYS A 1 85 ? -24.624 4.361 26.043 1.00 94.38 85 CYS A N 1
ATOM 656 C CA . CYS A 1 85 ? -25.284 4.137 27.337 1.00 94.38 85 CYS A CA 1
ATOM 657 C C . CYS A 1 85 ? -25.163 2.674 27.815 1.00 94.38 85 CYS A C 1
ATOM 659 O O . CYS A 1 85 ? -26.130 2.068 28.281 1.00 94.38 85 CYS A O 1
ATOM 661 N N . ALA A 1 86 ? -23.967 2.105 27.663 1.00 93.31 86 ALA A N 1
ATOM 662 C CA . ALA A 1 86 ? -23.655 0.711 27.953 1.00 93.31 86 ALA A CA 1
ATOM 663 C C . ALA A 1 86 ? -22.831 0.569 29.241 1.00 93.31 86 ALA A C 1
ATOM 665 O O . ALA A 1 86 ? -22.181 1.510 29.700 1.00 93.31 86 ALA A O 1
ATOM 666 N N . ASP A 1 87 ? -22.834 -0.634 29.817 1.00 96.50 87 ASP A N 1
ATOM 667 C CA . ASP A 1 87 ? -22.010 -0.937 30.984 1.00 96.50 87 ASP A CA 1
ATOM 668 C C . ASP A 1 87 ? -20.512 -0.853 30.639 1.00 96.50 87 ASP A C 1
ATOM 670 O O . ASP A 1 87 ? -20.033 -1.484 29.692 1.00 96.50 87 ASP A O 1
ATOM 674 N N . LEU A 1 88 ? -19.757 -0.082 31.425 1.00 96.00 88 LEU A N 1
ATOM 675 C CA . LEU A 1 88 ? -18.337 0.153 31.167 1.00 96.00 88 LEU A CA 1
ATOM 676 C C . LEU A 1 88 ? -17.511 -1.139 31.230 1.00 96.00 88 LEU A C 1
ATOM 678 O O . LEU A 1 88 ? -16.571 -1.295 30.450 1.00 96.00 88 LEU A O 1
ATOM 682 N N . SER A 1 89 ? -17.845 -2.066 32.131 1.00 95.12 89 SER A N 1
ATOM 683 C CA . SER A 1 89 ? -17.093 -3.316 32.276 1.00 95.12 89 SER A CA 1
ATOM 684 C C . SER A 1 89 ? -17.288 -4.235 31.068 1.00 95.12 89 SER A C 1
ATOM 686 O O . SER A 1 89 ? -16.323 -4.853 30.609 1.00 95.12 89 SER A O 1
ATOM 688 N N . LEU A 1 90 ? -18.495 -4.247 30.492 1.00 95.12 90 LEU A N 1
ATOM 689 C CA . LEU A 1 90 ? -18.787 -4.946 29.242 1.00 95.12 90 LEU A CA 1
ATOM 690 C C . LEU A 1 90 ? -17.990 -4.352 28.073 1.00 95.12 90 LEU A C 1
ATOM 692 O O . LEU A 1 90 ? -17.276 -5.083 27.391 1.00 95.12 90 LEU A O 1
ATOM 696 N N . ILE A 1 91 ? -18.017 -3.025 27.898 1.00 96.06 91 ILE A N 1
ATOM 697 C CA . ILE A 1 91 ? -17.256 -2.350 26.832 1.00 96.06 91 ILE A CA 1
ATOM 698 C C . ILE A 1 91 ? -15.750 -2.601 26.968 1.00 96.06 91 ILE A C 1
ATOM 700 O O . ILE A 1 91 ? -15.069 -2.830 25.971 1.00 96.06 91 ILE A O 1
ATOM 704 N N . GLN A 1 92 ? -15.211 -2.599 28.189 1.00 96.19 92 GLN A N 1
ATOM 705 C CA . GLN A 1 92 ? -13.803 -2.928 28.429 1.00 96.19 92 GLN A CA 1
ATOM 706 C C . GLN A 1 92 ? -13.465 -4.371 28.032 1.00 96.19 92 GLN A C 1
ATOM 708 O O . GLN A 1 92 ? -12.385 -4.617 27.486 1.00 96.19 92 GLN A O 1
ATOM 713 N N . HIS A 1 93 ? -14.362 -5.322 28.302 1.00 95.56 93 HIS A N 1
ATOM 714 C CA . HIS A 1 93 ? -14.183 -6.721 27.921 1.00 95.56 93 HIS A CA 1
ATOM 715 C C . HIS A 1 93 ? -14.210 -6.908 26.397 1.00 95.56 93 HIS A C 1
ATOM 717 O O . HIS A 1 93 ? -13.301 -7.532 25.840 1.00 95.56 93 HIS A O 1
ATOM 723 N N . ASP A 1 94 ? -15.195 -6.312 25.727 1.00 95.12 94 ASP A N 1
ATOM 724 C CA . ASP A 1 94 ? -15.348 -6.383 24.272 1.00 95.12 94 ASP A CA 1
ATOM 725 C C .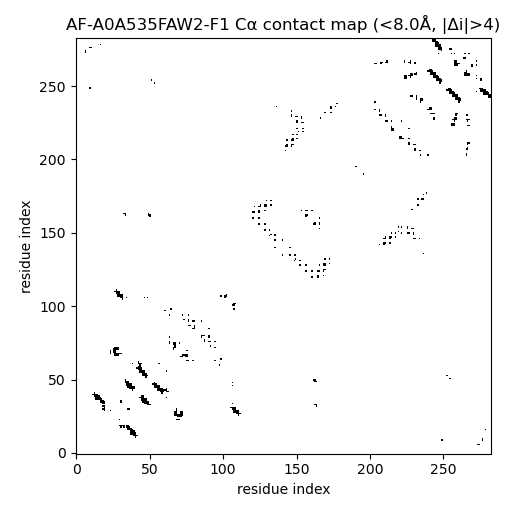 ASP A 1 94 ? -14.174 -5.708 23.561 1.00 95.12 94 ASP A C 1
ATOM 727 O O . ASP A 1 94 ? -13.554 -6.303 22.679 1.00 95.12 94 ASP A O 1
ATOM 731 N N . LEU A 1 95 ? -13.792 -4.505 24.007 1.00 95.56 95 LEU A N 1
ATOM 732 C CA . LEU A 1 95 ? -12.647 -3.776 23.469 1.00 95.56 95 LEU A CA 1
ATOM 733 C C . LEU A 1 95 ? -11.355 -4.582 23.617 1.00 95.56 95 LEU A C 1
ATOM 735 O O . LEU A 1 95 ? -10.563 -4.663 22.681 1.00 95.56 95 LEU A O 1
ATOM 739 N N . LYS A 1 96 ? -11.134 -5.212 24.775 1.00 95.50 96 LYS A N 1
ATOM 740 C CA . LYS A 1 96 ? -9.956 -6.056 24.994 1.00 95.50 96 LYS A CA 1
ATOM 741 C C . LYS A 1 96 ? -9.931 -7.242 24.031 1.00 95.50 96 LYS A C 1
ATOM 743 O O . LYS A 1 96 ? -8.890 -7.495 23.432 1.00 95.50 96 LYS A O 1
ATOM 748 N N . THR A 1 97 ? -11.051 -7.944 23.881 1.00 96.06 97 THR A N 1
ATOM 749 C CA . THR A 1 97 ? -11.166 -9.104 22.983 1.00 96.06 97 THR A CA 1
ATOM 750 C C . THR A 1 97 ? -10.928 -8.695 21.531 1.00 96.06 97 THR A C 1
ATOM 752 O O . THR A 1 97 ? -10.158 -9.334 20.817 1.00 96.06 97 THR A O 1
ATOM 755 N N . PHE A 1 98 ? -11.512 -7.573 21.114 1.00 96.25 98 PHE A N 1
ATOM 756 C CA . PHE A 1 98 ? -11.319 -7.009 19.785 1.00 96.25 98 PHE A CA 1
ATOM 757 C C . PHE A 1 98 ? -9.854 -6.628 19.513 1.00 96.25 98 PHE A C 1
ATOM 759 O O . PHE A 1 98 ? -9.300 -6.997 18.480 1.00 96.25 98 PHE A O 1
ATOM 766 N N . LEU A 1 99 ? -9.188 -5.941 20.447 1.00 95.25 99 LEU A N 1
ATOM 767 C CA . LEU A 1 99 ? -7.775 -5.574 20.296 1.00 95.25 99 LEU A CA 1
ATOM 768 C C . LEU A 1 99 ? -6.853 -6.802 20.291 1.00 95.25 99 LEU A C 1
ATOM 770 O O . LEU A 1 99 ? -5.852 -6.799 19.577 1.00 95.25 99 LEU A O 1
ATOM 774 N N . GLN A 1 100 ? -7.190 -7.854 21.043 1.00 94.50 100 GLN A N 1
ATOM 775 C CA . GLN A 1 100 ? -6.460 -9.124 21.008 1.00 94.50 100 GLN A CA 1
ATOM 776 C C . GLN A 1 100 ? -6.557 -9.793 19.633 1.00 94.50 100 GLN A C 1
ATOM 778 O O . GLN A 1 100 ? -5.525 -10.183 19.094 1.00 94.50 100 GLN A O 1
ATOM 783 N N . ASP A 1 101 ? -7.745 -9.841 19.022 1.00 94.75 101 ASP A N 1
ATOM 784 C CA . ASP A 1 101 ? -7.914 -10.385 17.665 1.00 94.75 101 ASP A CA 1
ATOM 785 C C . ASP A 1 101 ? -7.086 -9.604 16.625 1.00 94.75 101 ASP A C 1
ATOM 787 O O . ASP A 1 101 ? -6.430 -10.191 15.758 1.00 94.75 101 ASP A O 1
ATOM 791 N N . LEU A 1 102 ? -7.041 -8.272 16.745 1.00 94.44 102 LEU A N 1
ATOM 792 C CA . LEU A 1 102 ? -6.213 -7.430 15.877 1.00 94.44 102 LEU A CA 1
ATOM 793 C C . LEU A 1 102 ? -4.704 -7.635 16.106 1.00 94.44 102 LEU A C 1
ATOM 795 O O . LEU A 1 102 ? -3.939 -7.600 15.138 1.00 94.44 102 LEU A O 1
ATOM 799 N N . GLU A 1 103 ? -4.253 -7.846 17.347 1.00 92.75 103 GLU A N 1
ATOM 800 C CA . GLU A 1 103 ? -2.850 -8.178 17.648 1.00 92.75 103 GLU A CA 1
ATOM 801 C C . GLU A 1 103 ? -2.461 -9.562 17.111 1.00 92.75 103 GLU A C 1
ATOM 803 O O . GLU A 1 103 ? -1.375 -9.713 16.548 1.00 92.75 103 GLU A O 1
ATOM 808 N N . GLU A 1 104 ? -3.337 -10.563 17.236 1.00 90.75 104 GLU A N 1
ATOM 809 C CA . GLU A 1 104 ? -3.121 -11.914 16.698 1.00 90.75 104 GLU A CA 1
ATOM 810 C C . GLU A 1 104 ? -2.971 -11.896 15.173 1.00 90.75 104 GLU A C 1
ATOM 812 O O . GLU A 1 104 ? -2.101 -12.571 14.617 1.00 90.75 104 GLU A O 1
ATOM 817 N N . LYS A 1 105 ? -3.752 -11.042 14.501 1.00 90.44 105 LYS A N 1
ATOM 818 C CA . LYS A 1 105 ? -3.647 -10.761 13.061 1.00 90.44 105 LYS A CA 1
ATOM 819 C C . LYS A 1 105 ? -2.476 -9.850 12.688 1.00 90.44 105 LYS A C 1
ATOM 821 O O . LYS A 1 105 ? -2.292 -9.557 11.511 1.00 90.44 105 LYS A O 1
ATOM 826 N N . GLN A 1 106 ? -1.677 -9.413 13.664 1.00 89.69 106 GLN A N 1
ATOM 827 C CA . GLN A 1 106 ? -0.537 -8.507 13.490 1.00 89.69 106 GLN A CA 1
ATOM 828 C C . GLN A 1 106 ? -0.914 -7.148 12.878 1.00 89.69 106 GLN A C 1
ATOM 830 O O . GLN A 1 106 ? -0.076 -6.486 12.267 1.00 89.69 106 GLN A O 1
ATOM 835 N N . LEU A 1 107 ? -2.165 -6.714 13.057 1.00 90.62 107 LEU A N 1
ATOM 836 C CA . LEU A 1 107 ? -2.669 -5.451 12.514 1.00 90.62 107 LEU A CA 1
ATOM 837 C C . LEU A 1 107 ? -2.344 -4.260 13.414 1.00 90.62 107 LEU A C 1
ATOM 839 O O . LEU A 1 107 ? -2.151 -3.137 12.942 1.00 90.62 107 LEU A O 1
ATOM 843 N N . ILE A 1 108 ? -2.249 -4.521 14.716 1.00 91.69 108 ILE A N 1
ATOM 844 C CA . ILE A 1 108 ? -1.832 -3.561 15.734 1.00 91.69 108 ILE A CA 1
ATOM 845 C C . ILE A 1 108 ? -0.782 -4.181 16.654 1.00 91.69 108 ILE A C 1
ATOM 847 O O . ILE A 1 108 ? -0.569 -5.393 16.663 1.00 91.69 108 ILE A O 1
ATOM 851 N N . TYR A 1 109 ? -0.127 -3.342 17.449 1.00 87.81 109 TYR A N 1
ATOM 852 C CA . TYR A 1 109 ? 0.775 -3.780 18.506 1.00 87.81 109 TYR A CA 1
ATOM 853 C C . TYR A 1 109 ? 0.722 -2.844 19.711 1.00 87.81 109 TYR A C 1
ATOM 855 O O . TYR A 1 109 ? 0.580 -1.627 19.566 1.00 87.81 109 TYR A O 1
ATOM 863 N N . SER A 1 110 ? 0.907 -3.403 20.907 1.00 86.06 110 SER A N 1
ATOM 864 C CA . SER A 1 110 ? 1.070 -2.606 22.121 1.00 86.06 110 SER A CA 1
ATOM 865 C C . SER A 1 110 ? 2.342 -1.744 22.095 1.00 86.06 110 SER A C 1
ATOM 867 O O . SER A 1 110 ? 3.460 -2.243 21.933 1.00 86.06 110 SER A O 1
ATOM 869 N N . ALA A 1 111 ? 2.185 -0.443 22.350 1.00 75.50 111 ALA A N 1
ATOM 870 C CA . ALA A 1 111 ? 3.268 0.537 22.430 1.00 75.50 111 ALA A CA 1
ATOM 871 C C . ALA A 1 111 ? 4.213 0.312 23.629 1.00 75.50 111 ALA A C 1
ATOM 873 O O . ALA A 1 111 ? 5.328 0.832 23.637 1.00 75.50 111 ALA A O 1
ATOM 874 N N . ARG A 1 112 ? 3.797 -0.478 24.633 1.00 68.06 112 ARG A N 1
ATOM 875 C CA . ARG A 1 112 ? 4.596 -0.781 25.837 1.00 68.06 112 ARG A CA 1
ATOM 876 C C . ARG A 1 112 ? 5.653 -1.862 25.615 1.00 68.06 112 ARG A C 1
ATOM 878 O O . ARG A 1 112 ? 6.539 -2.022 26.452 1.00 68.06 112 ARG A O 1
ATOM 885 N N . ARG A 1 113 ? 5.584 -2.613 24.511 1.00 58.03 113 ARG A N 1
ATOM 886 C CA . ARG A 1 113 ? 6.614 -3.596 24.159 1.00 58.03 113 ARG A CA 1
ATOM 887 C C . ARG A 1 113 ? 7.690 -2.913 23.310 1.00 58.03 113 ARG A C 1
ATOM 889 O O . ARG A 1 113 ? 7.398 -2.533 22.175 1.00 58.03 113 ARG A O 1
ATOM 896 N N . PRO A 1 114 ? 8.934 -2.757 23.808 1.00 45.97 114 PRO A N 1
ATOM 897 C CA . PRO A 1 114 ? 10.015 -2.259 22.974 1.00 45.97 114 PRO A CA 1
ATOM 898 C C . PRO A 1 114 ? 10.203 -3.219 21.801 1.00 45.97 114 PRO A C 1
ATOM 900 O O . PRO A 1 114 ? 10.289 -4.438 21.971 1.00 45.97 114 PRO A O 1
ATOM 903 N N . ARG A 1 115 ? 10.246 -2.665 20.589 1.00 46.31 115 ARG A N 1
ATOM 904 C CA . ARG A 1 115 ? 10.446 -3.440 19.369 1.00 46.31 115 ARG A CA 1
ATOM 905 C C . ARG A 1 115 ? 11.873 -3.983 19.339 1.00 46.31 115 ARG A C 1
ATOM 907 O O . ARG A 1 115 ? 12.766 -3.375 18.759 1.00 46.31 115 ARG A O 1
ATOM 914 N N . SER A 1 116 ? 12.086 -5.162 19.910 1.00 44.03 116 SER A N 1
ATOM 915 C CA . SER A 1 116 ? 13.227 -5.988 19.531 1.00 44.03 116 SER A CA 1
ATOM 916 C C . SER A 1 116 ? 13.021 -6.417 18.069 1.00 44.03 116 SER A C 1
ATOM 918 O O . SER A 1 116 ? 11.992 -7.000 17.737 1.00 44.03 116 SER A O 1
ATOM 920 N N . THR A 1 117 ? 13.983 -6.107 17.188 1.00 42.38 117 THR A N 1
ATOM 921 C CA . THR A 1 117 ? 14.166 -6.622 15.801 1.00 42.38 117 THR A CA 1
ATOM 922 C C . THR A 1 117 ? 13.601 -5.878 14.565 1.00 42.38 117 THR A C 1
ATOM 924 O O . THR A 1 117 ? 13.777 -6.381 13.455 1.00 42.38 117 THR A O 1
ATOM 927 N N . SER A 1 118 ? 13.059 -4.648 14.647 1.00 45.56 118 SER A N 1
ATOM 928 C CA . SER A 1 118 ? 12.735 -3.875 13.410 1.00 45.56 118 SER A CA 1
ATOM 929 C C . SER A 1 118 ? 13.962 -3.551 12.562 1.00 45.56 118 SER A C 1
ATOM 931 O O . SER A 1 118 ? 13.988 -3.789 11.355 1.00 45.56 118 SER A O 1
ATOM 933 N N . GLN A 1 119 ? 14.992 -3.006 13.219 1.00 47.16 119 GLN A N 1
ATOM 934 C CA . GLN A 1 119 ? 16.203 -2.538 12.551 1.00 47.16 119 GLN A CA 1
ATOM 935 C C . GLN A 1 119 ? 16.950 -3.699 11.894 1.00 47.16 119 GLN A C 1
ATOM 937 O O . GLN A 1 119 ? 17.383 -3.555 10.759 1.00 47.16 119 GLN A O 1
ATOM 942 N N . SER A 1 120 ? 17.008 -4.863 12.555 1.00 50.31 120 SER A N 1
ATOM 943 C CA . SER A 1 120 ? 17.728 -6.050 12.068 1.00 50.31 120 SER A CA 1
ATOM 944 C C . SER A 1 120 ? 17.170 -6.609 10.752 1.00 50.31 120 SER A C 1
ATOM 946 O O . SER A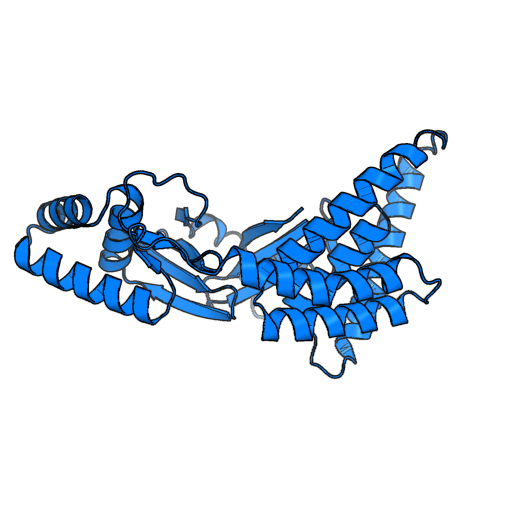 1 120 ? 17.936 -6.989 9.867 1.00 50.31 120 SER A O 1
ATOM 948 N N . LYS A 1 121 ? 15.840 -6.627 10.573 1.00 54.69 121 LYS A N 1
ATOM 949 C CA . LYS A 1 121 ? 15.237 -7.098 9.313 1.00 54.69 121 LYS A CA 1
ATOM 950 C C . LYS A 1 121 ? 15.403 -6.090 8.173 1.00 54.69 121 LYS A C 1
ATOM 952 O O . LYS A 1 121 ? 15.471 -6.503 7.019 1.00 54.69 121 LYS A O 1
ATOM 957 N N . ASN A 1 122 ? 15.485 -4.794 8.480 1.00 66.75 122 ASN A N 1
ATOM 958 C CA . ASN A 1 122 ? 15.731 -3.770 7.464 1.00 66.75 122 ASN A CA 1
ATOM 959 C C . ASN A 1 122 ? 17.178 -3.838 6.946 1.00 66.75 122 ASN A C 1
ATOM 961 O O . ASN A 1 122 ? 17.402 -3.766 5.742 1.00 66.75 122 ASN A O 1
ATOM 965 N N . THR A 1 123 ? 18.158 -4.093 7.823 1.00 72.88 123 THR A N 1
ATOM 966 C CA . THR A 1 123 ? 19.548 -4.337 7.400 1.00 72.88 123 THR A CA 1
ATOM 967 C C . THR A 1 123 ? 19.667 -5.557 6.493 1.00 72.88 123 THR A C 1
ATOM 969 O O . THR A 1 123 ? 20.397 -5.498 5.510 1.00 72.88 123 THR A O 1
ATOM 972 N N . LEU A 1 124 ? 18.928 -6.640 6.756 1.00 81.12 124 LEU A N 1
ATOM 973 C CA . LEU A 1 124 ? 18.959 -7.819 5.885 1.00 81.12 124 LEU A CA 1
ATOM 974 C C . LEU A 1 124 ? 18.360 -7.538 4.496 1.00 81.12 124 LEU A C 1
ATOM 976 O O . LEU A 1 124 ? 18.969 -7.896 3.490 1.00 81.12 124 LEU A O 1
ATOM 980 N N . ALA A 1 125 ? 17.209 -6.859 4.432 1.00 83.00 125 ALA A N 1
ATOM 981 C CA . ALA A 1 125 ? 16.594 -6.465 3.163 1.00 83.00 125 ALA A CA 1
ATOM 982 C C . ALA A 1 125 ? 17.537 -5.574 2.334 1.00 83.00 125 ALA A C 1
ATOM 984 O O . ALA A 1 125 ? 17.717 -5.805 1.136 1.00 83.00 125 ALA A O 1
ATOM 985 N N . GLN A 1 126 ? 18.216 -4.624 2.984 1.00 84.88 126 GLN A N 1
ATOM 986 C CA . GLN A 1 126 ? 19.239 -3.793 2.352 1.00 84.88 126 GLN A CA 1
ATOM 987 C C . GLN A 1 126 ? 20.424 -4.627 1.851 1.00 84.88 126 GLN A C 1
ATOM 989 O O . GLN A 1 126 ? 20.833 -4.462 0.706 1.00 84.88 126 GLN A O 1
ATOM 994 N N . LEU A 1 127 ? 20.957 -5.551 2.655 1.00 86.50 127 LEU A N 1
ATOM 995 C CA . LEU A 1 127 ? 22.082 -6.403 2.248 1.00 86.50 127 LEU A CA 1
ATOM 996 C C . LEU A 1 127 ? 21.764 -7.256 1.012 1.00 86.50 127 LEU A C 1
ATOM 998 O O . LEU A 1 127 ? 22.644 -7.459 0.180 1.00 86.50 127 LEU A O 1
ATOM 1002 N N . VAL A 1 128 ? 20.517 -7.716 0.865 1.00 87.19 128 VAL A N 1
ATOM 1003 C CA . VAL A 1 128 ? 20.080 -8.497 -0.303 1.00 87.19 128 VAL A CA 1
ATOM 1004 C C . VAL A 1 128 ? 19.795 -7.607 -1.516 1.00 87.19 128 VAL A C 1
ATOM 1006 O O . VAL A 1 128 ? 20.217 -7.931 -2.625 1.00 87.19 128 VAL A O 1
ATOM 1009 N N . CYS A 1 129 ? 19.102 -6.478 -1.335 1.00 88.94 129 CYS A N 1
ATOM 1010 C CA . CYS A 1 129 ? 18.698 -5.628 -2.458 1.00 88.94 129 CYS A CA 1
ATOM 1011 C C . CYS A 1 129 ? 19.865 -4.812 -3.032 1.00 88.94 129 CYS A C 1
ATOM 1013 O O . CYS A 1 129 ? 20.005 -4.705 -4.250 1.00 88.94 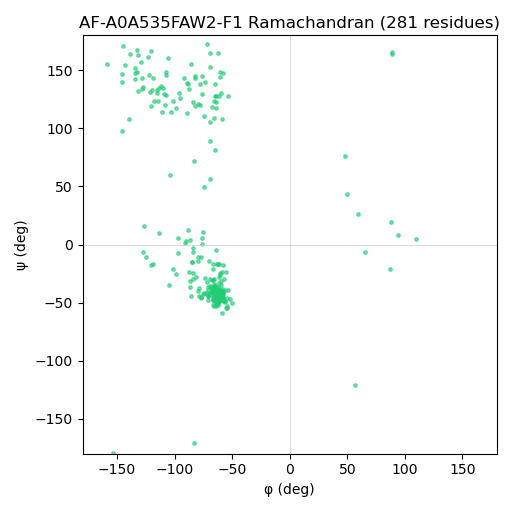129 CYS A O 1
ATOM 1015 N N . MET A 1 130 ? 20.720 -4.244 -2.178 1.00 88.25 130 MET A N 1
ATOM 1016 C CA . MET A 1 130 ? 21.734 -3.258 -2.578 1.00 88.25 130 MET A CA 1
ATOM 1017 C C . MET A 1 130 ? 22.715 -3.759 -3.653 1.00 88.25 130 MET A C 1
ATOM 1019 O O . MET A 1 130 ? 22.941 -3.008 -4.601 1.00 88.25 130 MET A O 1
ATOM 1023 N N . PRO A 1 131 ? 23.284 -4.983 -3.589 1.00 88.88 131 PRO A N 1
ATOM 1024 C CA . PRO A 1 131 ? 24.220 -5.456 -4.611 1.00 88.88 131 PRO A CA 1
ATOM 1025 C C . PRO A 1 131 ? 23.580 -5.550 -5.998 1.00 88.88 131 PRO A C 1
ATOM 1027 O O . PRO A 1 131 ? 24.188 -5.155 -6.993 1.00 88.88 131 PRO A O 1
ATOM 1030 N N . VAL A 1 132 ? 22.333 -6.028 -6.065 1.00 88.50 132 VAL A N 1
ATOM 1031 C CA . VAL A 1 132 ? 21.596 -6.171 -7.326 1.00 88.50 132 VAL A CA 1
ATOM 1032 C C . VAL A 1 132 ? 21.216 -4.800 -7.873 1.00 88.50 132 VAL A C 1
ATOM 1034 O O . VAL A 1 132 ? 21.496 -4.519 -9.037 1.00 88.50 132 VAL A O 1
ATOM 1037 N N . LEU A 1 133 ? 20.665 -3.915 -7.033 1.00 89.50 133 LEU A N 1
ATOM 1038 C CA . LEU A 1 133 ? 20.360 -2.536 -7.428 1.00 89.50 133 LEU A CA 1
ATOM 1039 C C . LEU A 1 133 ? 21.619 -1.814 -7.917 1.00 89.50 133 LEU A C 1
ATOM 1041 O O . LEU A 1 133 ? 21.583 -1.120 -8.932 1.00 89.50 133 LEU A O 1
ATOM 1045 N N . HIS A 1 134 ? 22.759 -2.029 -7.259 1.00 88.25 134 HIS A N 1
ATOM 1046 C CA . HIS A 1 134 ? 24.035 -1.477 -7.687 1.00 88.25 134 HIS A CA 1
ATOM 1047 C C . HIS A 1 134 ? 24.475 -2.005 -9.049 1.00 88.25 134 HIS A C 1
ATOM 1049 O O . HIS A 1 134 ? 24.717 -1.205 -9.956 1.00 88.25 134 HIS A O 1
ATOM 1055 N N . CYS A 1 135 ? 24.483 -3.325 -9.228 1.00 88.25 135 CYS A N 1
ATOM 1056 C CA . CYS A 1 135 ? 24.825 -3.971 -10.490 1.00 88.25 135 CYS A CA 1
ATOM 1057 C C . CYS A 1 135 ? 23.938 -3.481 -11.647 1.00 88.25 135 CYS A C 1
ATOM 1059 O O . CYS A 1 135 ? 24.455 -3.014 -12.658 1.00 88.25 135 CYS A O 1
ATOM 1061 N N . VAL A 1 136 ? 22.612 -3.460 -11.477 1.00 88.88 136 VAL A N 1
ATOM 1062 C CA . VAL A 1 136 ? 21.666 -2.957 -12.494 1.00 88.88 136 VAL A CA 1
ATOM 1063 C C . VAL A 1 136 ? 21.926 -1.483 -12.835 1.00 88.88 136 VAL A C 1
ATOM 1065 O O . VAL A 1 136 ? 21.715 -1.048 -13.971 1.00 88.88 136 VAL A O 1
ATOM 1068 N N . SER A 1 137 ? 22.399 -0.705 -11.860 1.00 83.69 137 SER A N 1
ATOM 1069 C CA . SER A 1 137 ? 22.618 0.735 -11.993 1.00 83.69 137 SER A CA 1
ATOM 1070 C C . SER A 1 137 ? 23.961 1.133 -12.621 1.00 83.69 137 SER A C 1
ATOM 1072 O O . SER A 1 137 ? 24.063 2.242 -13.152 1.00 83.69 137 SER A O 1
ATOM 1074 N N . VAL A 1 138 ? 24.978 0.268 -12.538 1.00 84.62 138 VAL A N 1
ATOM 1075 C CA . VAL A 1 138 ? 26.344 0.514 -13.044 1.00 84.62 138 VAL A CA 1
ATOM 1076 C C . VAL A 1 138 ? 26.610 -0.266 -14.329 1.00 84.62 138 VAL A C 1
ATOM 1078 O O . VAL A 1 138 ? 27.289 0.230 -15.223 1.00 84.62 138 VAL A O 1
ATOM 1081 N N . CYS A 1 139 ? 26.059 -1.471 -14.465 1.00 87.31 139 CYS A N 1
ATOM 1082 C CA . CYS A 1 139 ? 26.272 -2.284 -15.652 1.00 87.31 139 CYS A CA 1
ATOM 1083 C C . CYS A 1 139 ? 25.491 -1.739 -16.859 1.00 87.31 139 CYS A C 1
ATOM 1085 O O . CYS A 1 139 ? 24.312 -1.375 -16.767 1.00 87.31 139 CYS A O 1
ATOM 1087 N N . SER A 1 140 ? 26.134 -1.771 -18.029 1.00 83.94 140 SER A N 1
ATOM 1088 C CA . SER A 1 140 ? 25.571 -1.402 -19.337 1.00 83.94 140 SER A CA 1
ATOM 1089 C C . SER A 1 140 ? 24.604 -2.466 -19.879 1.00 83.94 140 SER A C 1
ATOM 1091 O O . SER A 1 140 ? 24.726 -2.939 -21.006 1.00 83.94 140 SER A O 1
ATOM 1093 N N . LEU A 1 141 ? 23.651 -2.894 -19.052 1.00 87.31 141 LEU A N 1
ATOM 1094 C CA . LEU A 1 141 ? 22.593 -3.819 -19.441 1.00 87.31 141 LEU A CA 1
ATOM 1095 C C . LEU A 1 141 ? 21.531 -3.094 -20.277 1.00 87.31 141 LEU A C 1
ATOM 1097 O O . LEU A 1 141 ? 21.195 -1.940 -20.009 1.00 87.31 141 LEU A O 1
ATOM 1101 N N . SER A 1 142 ? 20.951 -3.800 -21.248 1.00 93.88 142 SER A N 1
ATOM 1102 C CA . SER A 1 142 ? 19.748 -3.352 -21.958 1.00 93.88 142 SER A CA 1
ATOM 1103 C C . SER A 1 142 ? 18.578 -3.166 -20.987 1.00 93.88 142 SER A C 1
ATOM 1105 O O . SER A 1 142 ? 18.454 -3.929 -20.024 1.00 93.88 142 SER A O 1
ATOM 1107 N N . LEU A 1 143 ? 17.681 -2.223 -21.281 1.00 93.81 143 LEU A N 1
ATOM 1108 C CA . LEU A 1 143 ? 16.529 -1.899 -20.433 1.00 93.81 143 LEU A CA 1
ATOM 1109 C C . LEU A 1 143 ? 15.672 -3.131 -20.092 1.00 93.81 143 LEU A C 1
ATOM 1111 O O . LEU A 1 143 ? 15.312 -3.312 -18.934 1.00 93.81 143 LEU A O 1
ATOM 1115 N N . GLU A 1 144 ? 15.461 -4.045 -21.045 1.00 95.75 144 GLU A N 1
ATOM 1116 C CA . GLU A 1 144 ? 14.740 -5.305 -20.795 1.00 95.75 144 GLU A CA 1
ATOM 1117 C C . GLU A 1 144 ? 15.386 -6.179 -19.710 1.00 95.75 144 GLU A C 1
ATOM 1119 O O . GLU A 1 144 ? 14.698 -6.698 -18.835 1.00 95.75 144 GLU A O 1
ATOM 1124 N N . LYS A 1 145 ? 16.717 -6.330 -19.740 1.00 94.62 145 LYS A N 1
ATOM 1125 C CA . LYS A 1 145 ? 17.464 -7.131 -18.754 1.00 94.62 145 LYS A CA 1
ATOM 1126 C C . LYS A 1 145 ? 17.421 -6.476 -17.377 1.00 94.62 145 LYS A C 1
ATOM 1128 O O . LYS A 1 145 ? 17.316 -7.179 -16.376 1.00 94.62 145 LYS A O 1
ATOM 1133 N N . LYS A 1 146 ? 17.472 -5.138 -17.332 1.00 95.31 146 LYS A N 1
ATOM 1134 C CA . LYS A 1 146 ? 17.304 -4.374 -16.089 1.00 95.31 146 LYS A CA 1
ATOM 1135 C C . LYS A 1 146 ? 15.909 -4.592 -15.509 1.00 95.31 146 LYS A C 1
ATOM 1137 O O . LYS A 1 146 ? 15.802 -4.962 -14.347 1.00 95.31 146 LYS A O 1
ATOM 1142 N N . ALA A 1 147 ? 14.864 -4.440 -16.324 1.00 95.75 147 ALA A N 1
ATOM 1143 C CA . ALA A 1 147 ? 13.486 -4.686 -15.910 1.00 95.75 147 ALA A CA 1
ATOM 1144 C C . ALA A 1 147 ? 13.298 -6.123 -15.400 1.00 95.75 147 ALA A C 1
ATOM 1146 O O . ALA A 1 147 ? 12.753 -6.311 -14.320 1.00 95.75 147 ALA A O 1
ATOM 1147 N N . TRP A 1 148 ? 13.822 -7.131 -16.103 1.00 96.50 148 TRP A N 1
ATOM 1148 C CA . TRP A 1 148 ? 13.720 -8.530 -15.672 1.00 96.50 148 TRP A CA 1
ATOM 1149 C C . TRP A 1 148 ? 14.382 -8.763 -14.304 1.00 96.50 148 TRP A C 1
ATOM 1151 O O . TRP A 1 148 ? 13.774 -9.343 -13.404 1.00 96.50 148 TRP A O 1
ATOM 1161 N N . ALA A 1 149 ? 15.606 -8.257 -14.115 1.00 95.31 149 ALA A N 1
ATOM 1162 C CA . ALA A 1 149 ? 16.325 -8.376 -12.848 1.00 95.31 149 ALA A CA 1
ATOM 1163 C C . ALA A 1 149 ? 15.594 -7.668 -11.695 1.00 95.31 149 ALA A C 1
ATOM 1165 O O . ALA A 1 149 ? 15.492 -8.221 -10.601 1.00 95.31 149 ALA A O 1
ATOM 1166 N N . LEU A 1 150 ? 15.058 -6.470 -11.942 1.00 96.12 150 LEU A N 1
ATOM 1167 C CA . LEU A 1 150 ? 14.324 -5.695 -10.941 1.00 96.12 150 LEU A CA 1
ATOM 1168 C C . LEU A 1 150 ? 12.989 -6.340 -10.575 1.00 96.12 150 LEU A C 1
ATOM 1170 O O . LEU A 1 150 ? 12.665 -6.392 -9.395 1.00 96.12 150 LEU A O 1
ATOM 1174 N N . LEU A 1 151 ? 12.247 -6.881 -11.544 1.00 96.50 151 LEU A N 1
ATOM 1175 C CA . LEU A 1 151 ? 11.005 -7.613 -11.284 1.00 96.50 151 LEU A CA 1
ATOM 1176 C C . LEU A 1 151 ? 11.265 -8.877 -10.460 1.00 96.50 151 LEU A C 1
ATOM 1178 O O . LEU A 1 151 ? 10.536 -9.151 -9.510 1.00 96.50 151 LEU A O 1
ATOM 1182 N N . THR A 1 152 ? 12.337 -9.614 -10.765 1.00 95.44 152 THR A N 1
ATOM 1183 C CA . THR A 1 152 ? 12.756 -10.764 -9.952 1.00 95.44 152 THR A CA 1
ATOM 1184 C C . THR A 1 152 ? 13.146 -10.343 -8.539 1.00 95.44 152 THR A C 1
ATOM 1186 O O . THR A 1 152 ? 12.708 -10.960 -7.569 1.00 95.44 152 THR A O 1
ATOM 1189 N N . LEU A 1 153 ? 13.939 -9.276 -8.404 1.00 95.38 153 LEU A N 1
ATOM 1190 C CA . LEU A 1 153 ? 14.351 -8.775 -7.099 1.00 95.38 153 LEU A CA 1
ATOM 1191 C C . LEU A 1 153 ? 13.150 -8.302 -6.276 1.00 95.38 153 LEU A C 1
ATOM 1193 O O . LEU A 1 153 ? 13.056 -8.655 -5.105 1.00 95.38 153 LEU A O 1
ATOM 1197 N N . ALA A 1 154 ? 12.229 -7.548 -6.878 1.00 94.81 154 ALA A N 1
ATOM 1198 C CA . ALA A 1 154 ? 11.009 -7.084 -6.229 1.00 94.81 154 ALA A CA 1
ATOM 1199 C C . ALA A 1 154 ? 10.145 -8.267 -5.775 1.00 94.81 154 ALA A C 1
ATOM 1201 O O . ALA A 1 154 ? 9.763 -8.330 -4.608 1.00 94.81 154 ALA A O 1
ATOM 1202 N N . ALA A 1 155 ? 9.926 -9.251 -6.654 1.00 93.50 155 ALA A N 1
ATOM 1203 C CA . ALA A 1 155 ? 9.154 -10.451 -6.348 1.00 93.50 155 ALA A CA 1
ATOM 1204 C C . ALA A 1 155 ? 9.714 -11.205 -5.131 1.00 93.50 155 ALA A C 1
ATOM 1206 O O . ALA A 1 155 ? 8.968 -11.564 -4.214 1.00 93.50 155 ALA A O 1
ATOM 1207 N N . LEU A 1 156 ? 11.028 -11.441 -5.104 1.00 93.00 156 LEU A N 1
ATOM 1208 C CA . LEU A 1 156 ? 11.680 -12.154 -4.007 1.00 93.00 156 LEU A CA 1
ATOM 1209 C C . LEU A 1 156 ? 11.715 -11.314 -2.725 1.00 93.00 156 LEU A C 1
ATOM 1211 O O . LEU A 1 156 ? 11.405 -11.825 -1.652 1.00 93.00 156 LEU A O 1
ATOM 1215 N N . ALA A 1 157 ? 12.054 -10.028 -2.821 1.00 92.06 157 ALA A N 1
ATOM 1216 C CA . ALA A 1 157 ? 12.172 -9.152 -1.661 1.00 92.06 157 ALA A CA 1
ATOM 1217 C C . ALA A 1 157 ? 10.823 -8.926 -0.964 1.00 92.06 157 ALA A C 1
ATOM 1219 O O . ALA A 1 157 ? 10.754 -9.036 0.260 1.00 92.06 157 ALA A O 1
ATOM 1220 N N . ILE A 1 158 ? 9.742 -8.710 -1.722 1.00 90.50 158 ILE A N 1
ATOM 1221 C CA . ILE A 1 158 ? 8.394 -8.551 -1.159 1.00 90.50 158 ILE A CA 1
ATOM 1222 C C . ILE A 1 158 ? 7.973 -9.825 -0.418 1.00 90.50 158 ILE A C 1
ATOM 1224 O O . ILE A 1 158 ? 7.518 -9.736 0.721 1.00 90.50 158 ILE A O 1
ATOM 1228 N N . ARG A 1 159 ? 8.199 -11.008 -1.007 1.00 88.56 159 ARG A N 1
ATOM 1229 C C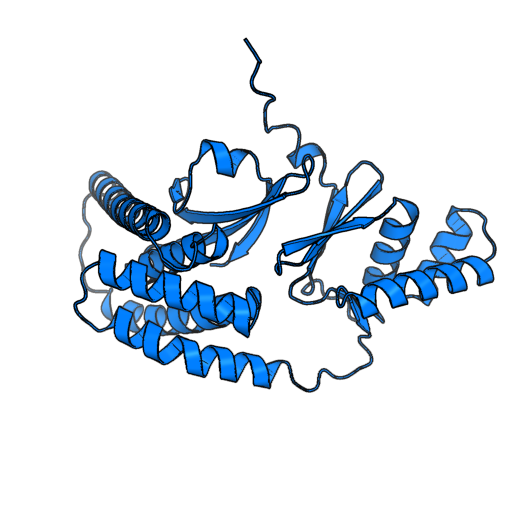A . ARG A 1 159 ? 7.870 -12.304 -0.381 1.00 88.56 159 ARG A CA 1
ATOM 1230 C C . ARG A 1 159 ? 8.688 -12.582 0.885 1.00 88.56 159 ARG A C 1
ATOM 1232 O O . ARG A 1 159 ? 8.165 -13.164 1.828 1.00 88.56 159 ARG A O 1
ATOM 1239 N N . LEU A 1 160 ? 9.962 -12.185 0.918 1.00 88.38 160 LEU A N 1
ATOM 1240 C CA . LEU A 1 160 ? 10.869 -12.475 2.038 1.00 88.38 160 LEU A CA 1
ATOM 1241 C C . LEU A 1 160 ? 10.799 -11.443 3.173 1.00 88.38 160 LEU A C 1
ATOM 1243 O O . LEU A 1 160 ? 10.956 -11.795 4.343 1.00 88.38 160 LEU A O 1
ATOM 1247 N N . PHE A 1 161 ? 10.610 -10.164 2.846 1.00 86.56 161 PHE A N 1
ATOM 1248 C CA . PHE A 1 161 ? 10.774 -9.058 3.797 1.00 86.56 161 PHE A CA 1
ATOM 1249 C C . PHE A 1 161 ? 9.501 -8.246 4.042 1.00 86.56 161 PHE A C 1
ATOM 1251 O O . PHE A 1 161 ? 9.441 -7.527 5.054 1.00 86.56 161 PHE A O 1
ATOM 1258 N N . GLY A 1 162 ? 8.508 -8.377 3.161 1.00 86.31 162 GLY A N 1
ATOM 1259 C CA . GLY A 1 162 ? 7.314 -7.541 3.110 1.00 86.31 162 GLY A CA 1
ATOM 1260 C C . GLY A 1 162 ? 7.505 -6.296 2.240 1.00 86.31 162 GLY A C 1
ATOM 1261 O O . GLY A 1 162 ? 8.628 -5.892 1.909 1.00 86.31 162 GLY A O 1
ATOM 1262 N N . TRP A 1 163 ? 6.385 -5.671 1.883 1.00 87.25 163 TRP A N 1
ATOM 1263 C CA . TRP A 1 163 ? 6.334 -4.492 1.018 1.00 87.25 163 TRP A CA 1
ATOM 1264 C C . TRP A 1 163 ? 7.138 -3.294 1.559 1.00 87.25 163 TRP A C 1
ATOM 1266 O O . TRP A 1 163 ? 8.099 -2.890 0.902 1.00 87.25 163 TRP A O 1
ATOM 1276 N N . PRO A 1 164 ? 6.860 -2.745 2.757 1.00 84.00 164 PRO A N 1
ATOM 1277 C CA . PRO A 1 164 ? 7.486 -1.488 3.163 1.00 84.00 164 PRO A CA 1
ATOM 1278 C C . PRO A 1 164 ? 8.983 -1.610 3.443 1.00 84.00 164 PRO A C 1
ATOM 1280 O O . PRO A 1 164 ? 9.718 -0.664 3.183 1.00 84.00 164 PRO A O 1
ATOM 1283 N N . LYS A 1 165 ? 9.488 -2.771 3.890 1.00 85.50 165 LYS A N 1
ATOM 1284 C CA . LYS A 1 165 ? 10.949 -2.971 4.004 1.00 85.50 165 LYS A CA 1
ATOM 1285 C C . LYS A 1 165 ? 11.633 -2.991 2.642 1.00 85.50 165 LYS A C 1
ATOM 1287 O O . LYS A 1 165 ? 12.750 -2.489 2.506 1.00 85.50 165 LYS A O 1
ATOM 1292 N N . THR A 1 166 ? 10.969 -3.576 1.648 1.00 90.38 166 THR A N 1
ATOM 1293 C CA . THR A 1 166 ? 11.466 -3.608 0.273 1.00 90.38 166 THR A CA 1
ATOM 1294 C C . THR A 1 166 ? 11.510 -2.193 -0.294 1.00 90.38 166 THR A C 1
ATOM 1296 O O . THR A 1 166 ? 12.582 -1.744 -0.696 1.00 90.38 166 THR A O 1
ATOM 1299 N N . VAL A 1 167 ? 10.399 -1.453 -0.221 1.00 90.62 167 VAL A N 1
ATOM 1300 C CA . VAL A 1 167 ? 10.321 -0.058 -0.684 1.00 90.62 167 VAL A CA 1
ATOM 1301 C C . VAL A 1 167 ? 11.349 0.821 0.032 1.00 90.62 167 VAL A C 1
ATOM 1303 O O . VAL A 1 167 ? 12.150 1.471 -0.633 1.00 90.62 167 VAL A O 1
ATOM 1306 N N . ALA A 1 168 ? 11.436 0.752 1.365 1.00 88.19 168 ALA A N 1
ATOM 1307 C CA . ALA A 1 168 ? 12.405 1.533 2.139 1.00 88.19 168 ALA A CA 1
ATOM 1308 C C . ALA A 1 168 ? 13.862 1.238 1.739 1.00 88.19 168 ALA A C 1
ATOM 1310 O O . ALA A 1 168 ? 14.689 2.147 1.666 1.00 88.19 168 ALA A O 1
ATOM 1311 N N . SER A 1 169 ? 14.194 -0.025 1.447 1.00 89.56 169 SER A N 1
ATOM 1312 C CA . SER A 1 169 ? 15.537 -0.403 0.985 1.00 89.56 169 SER A CA 1
ATOM 1313 C C . SER A 1 169 ? 15.860 0.196 -0.388 1.00 89.56 169 SER A C 1
ATOM 1315 O O . SER A 1 169 ? 16.989 0.625 -0.629 1.00 89.56 169 SER A O 1
ATOM 1317 N N . TRP A 1 170 ? 14.873 0.245 -1.284 1.00 92.81 170 TRP A N 1
ATOM 1318 C CA . TRP A 1 170 ? 15.027 0.791 -2.629 1.00 92.81 170 TRP A CA 1
ATOM 1319 C C . TRP A 1 170 ? 15.084 2.327 -2.625 1.00 92.81 170 TRP A C 1
ATOM 1321 O O . TRP A 1 170 ? 15.968 2.888 -3.276 1.00 92.81 170 TRP A O 1
ATOM 1331 N N . GLN A 1 171 ? 14.240 2.999 -1.833 1.00 90.75 171 GLN A N 1
ATOM 1332 C CA . GLN A 1 171 ? 14.292 4.450 -1.586 1.00 90.75 171 GLN A CA 1
ATOM 1333 C C . GLN A 1 171 ? 15.636 4.880 -1.009 1.00 90.75 171 GLN A C 1
ATOM 1335 O O . GLN A 1 171 ? 16.262 5.813 -1.511 1.00 90.75 171 GLN A O 1
ATOM 1340 N N . HIS A 1 172 ? 16.143 4.145 -0.016 1.00 88.19 172 HIS A N 1
ATOM 1341 C CA . HIS A 1 172 ? 17.452 4.422 0.575 1.00 88.19 172 HIS A CA 1
ATOM 1342 C C . HIS A 1 172 ? 18.584 4.370 -0.461 1.00 88.19 172 HIS A C 1
ATOM 1344 O O . HIS A 1 172 ? 19.491 5.205 -0.445 1.00 88.19 172 HIS A O 1
ATOM 1350 N N . TYR A 1 173 ? 18.536 3.414 -1.395 1.00 87.19 173 TYR A N 1
ATOM 1351 C CA . TYR A 1 173 ? 19.514 3.341 -2.482 1.00 87.19 173 TYR A CA 1
ATOM 1352 C C . TYR A 1 173 ? 19.339 4.467 -3.511 1.00 87.19 173 TYR A C 1
ATOM 1354 O O . TYR A 1 173 ? 20.325 5.085 -3.920 1.00 87.19 173 TYR A O 1
ATOM 1362 N N . ALA A 1 174 ? 18.098 4.752 -3.917 1.00 87.00 174 ALA A N 1
ATOM 1363 C CA . ALA A 1 174 ? 17.785 5.807 -4.877 1.00 87.00 174 ALA A CA 1
ATOM 1364 C C . ALA A 1 174 ? 18.244 7.185 -4.370 1.00 87.00 174 ALA A C 1
ATOM 1366 O O . ALA A 1 174 ? 18.954 7.893 -5.089 1.00 87.00 174 ALA A O 1
ATOM 1367 N N . ALA A 1 175 ? 17.954 7.512 -3.107 1.00 84.81 175 ALA A N 1
ATOM 1368 C CA . ALA A 1 175 ? 18.380 8.752 -2.459 1.00 84.81 175 ALA A CA 1
ATOM 1369 C C . ALA A 1 175 ? 19.913 8.901 -2.434 1.00 84.81 175 ALA A C 1
ATOM 1371 O O . ALA A 1 175 ? 20.452 9.955 -2.782 1.00 84.81 175 ALA A O 1
ATOM 1372 N N . ARG A 1 176 ? 20.643 7.822 -2.107 1.00 81.69 176 ARG A N 1
ATOM 1373 C CA . ARG A 1 176 ? 22.119 7.809 -2.141 1.00 81.69 176 ARG A CA 1
ATOM 1374 C C . ARG A 1 176 ? 22.677 8.107 -3.532 1.00 81.69 176 ARG A C 1
ATOM 1376 O O . ARG A 1 176 ? 23.663 8.830 -3.652 1.00 81.69 176 ARG A O 1
ATOM 1383 N N . ARG A 1 177 ? 22.056 7.571 -4.586 1.00 77.50 177 ARG A N 1
ATOM 1384 C CA . ARG A 1 177 ? 22.489 7.798 -5.974 1.00 77.50 177 ARG A CA 1
ATOM 1385 C C . ARG A 1 177 ? 22.167 9.214 -6.451 1.00 77.50 177 ARG A C 1
ATOM 1387 O O . ARG A 1 177 ? 23.008 9.839 -7.093 1.00 77.50 177 ARG A O 1
ATOM 1394 N N . GLN A 1 178 ? 20.986 9.736 -6.125 1.00 74.25 178 GLN A N 1
ATOM 1395 C CA . GLN A 1 178 ? 20.595 11.101 -6.488 1.00 74.25 178 GLN A CA 1
ATOM 1396 C C . GLN A 1 178 ? 21.522 12.144 -5.854 1.00 74.25 178 GLN A C 1
ATOM 1398 O O . GLN A 1 178 ? 21.963 13.054 -6.553 1.00 74.25 178 GLN A O 1
ATOM 1403 N N . SER A 1 179 ? 21.907 11.954 -4.586 1.00 69.06 179 SER A N 1
ATOM 1404 C CA . SER A 1 179 ? 22.889 12.811 -3.908 1.00 69.06 179 SER A CA 1
ATOM 1405 C C . SER A 1 179 ? 24.270 12.812 -4.576 1.00 69.06 179 SER A C 1
ATOM 1407 O O . SER A 1 179 ? 25.016 13.773 -4.414 1.00 69.06 179 SER A O 1
ATOM 1409 N N . HIS A 1 180 ? 24.638 11.745 -5.288 1.00 62.97 180 HIS A N 1
ATOM 1410 C CA . HIS A 1 180 ? 25.919 11.650 -5.990 1.00 62.97 180 HIS A CA 1
ATOM 1411 C C . HIS A 1 180 ? 25.850 12.252 -7.406 1.00 62.97 180 HIS A C 1
ATOM 1413 O O . HIS A 1 180 ? 26.831 12.807 -7.895 1.00 62.97 180 HIS A O 1
ATOM 1419 N N . ASN A 1 181 ? 24.686 12.170 -8.060 1.00 59.41 181 ASN A N 1
ATOM 1420 C CA . ASN A 1 181 ? 24.456 12.725 -9.397 1.00 59.41 181 ASN A CA 1
ATOM 1421 C C . ASN A 1 181 ? 24.161 14.236 -9.381 1.00 59.41 181 ASN A C 1
ATOM 1423 O O . ASN A 1 181 ? 24.461 14.917 -10.362 1.00 59.41 181 ASN A O 1
ATOM 1427 N N . SER A 1 182 ? 23.596 14.780 -8.297 1.00 56.03 182 SER A N 1
ATOM 1428 C CA . SER A 1 182 ? 23.331 16.222 -8.148 1.00 56.03 182 SER A CA 1
ATOM 1429 C C . SER A 1 182 ? 24.615 17.060 -8.185 1.00 56.03 182 SER A C 1
ATOM 1431 O O . SER A 1 182 ? 24.622 18.135 -8.779 1.00 56.03 182 SER A O 1
ATOM 1433 N N . THR A 1 183 ? 25.726 16.524 -7.674 1.00 53.22 183 THR A N 1
ATOM 1434 C CA . THR A 1 183 ? 27.066 17.130 -7.764 1.00 53.22 183 THR A CA 1
ATOM 1435 C C . THR A 1 183 ? 27.603 17.178 -9.203 1.00 53.22 183 THR A C 1
ATOM 1437 O O . THR A 1 183 ? 28.476 17.981 -9.511 1.00 53.22 183 THR A O 1
ATOM 1440 N N . GLN A 1 184 ? 27.075 16.347 -10.109 1.00 50.03 184 GLN A N 1
ATOM 1441 C CA . GLN A 1 184 ? 27.559 16.208 -11.488 1.00 50.03 184 GLN A CA 1
ATOM 1442 C C . GLN A 1 184 ? 26.687 16.951 -12.524 1.00 50.03 184 GLN A C 1
ATOM 1444 O O . GLN A 1 184 ? 27.165 17.268 -13.610 1.00 50.03 184 GLN A O 1
ATOM 1449 N N . LYS A 1 185 ? 25.421 17.266 -12.204 1.00 47.81 185 LYS A N 1
ATOM 1450 C CA . LYS A 1 185 ? 24.418 17.823 -13.143 1.00 47.81 185 LYS A CA 1
ATOM 1451 C C . LYS A 1 185 ? 24.420 19.357 -13.297 1.00 47.81 185 LYS A C 1
ATOM 1453 O O . LYS A 1 185 ? 23.593 19.881 -14.035 1.00 47.81 185 LYS A O 1
ATOM 1458 N N . GLN A 1 186 ? 25.343 20.087 -12.666 1.00 50.44 186 GLN A N 1
ATOM 1459 C CA . GLN A 1 186 ? 25.447 21.557 -12.770 1.00 50.44 186 GLN A CA 1
ATOM 1460 C C . GLN A 1 186 ? 26.041 22.082 -14.104 1.00 50.44 186 GLN A C 1
ATOM 1462 O O . GLN A 1 186 ? 26.332 23.270 -14.206 1.00 50.44 186 GLN A O 1
ATOM 1467 N N . ALA A 1 187 ? 26.210 21.244 -15.138 1.00 45.38 187 ALA A N 1
ATOM 1468 C CA . ALA A 1 187 ? 26.989 21.593 -16.336 1.00 45.38 187 ALA A CA 1
ATOM 1469 C C . ALA A 1 187 ? 26.288 21.422 -17.706 1.00 45.38 187 ALA A C 1
ATOM 1471 O O . ALA A 1 187 ? 26.974 21.449 -18.726 1.00 45.38 187 ALA A O 1
ATOM 1472 N N . GLN A 1 188 ? 24.958 21.277 -17.794 1.00 47.22 188 GLN A N 1
ATOM 1473 C CA . GLN A 1 188 ? 24.264 21.230 -19.098 1.00 47.22 188 GLN A CA 1
ATOM 1474 C C . GLN A 1 188 ? 23.266 22.382 -19.285 1.00 47.22 188 GLN A C 1
ATOM 1476 O O . GLN A 1 188 ? 22.362 22.580 -18.478 1.00 47.22 188 GLN A O 1
ATOM 1481 N N . GLY A 1 189 ? 23.475 23.143 -20.366 1.00 50.94 189 GLY A N 1
ATOM 1482 C CA . GLY A 1 189 ? 22.723 24.337 -20.749 1.00 50.94 189 GLY A CA 1
ATOM 1483 C C . GLY A 1 189 ? 21.281 24.083 -21.203 1.00 50.94 189 GLY A C 1
ATOM 1484 O O . GLY A 1 189 ? 20.879 22.960 -21.500 1.00 50.94 189 GLY A O 1
ATOM 1485 N N . ALA A 1 190 ? 20.512 25.171 -21.234 1.00 52.50 190 ALA A N 1
ATOM 1486 C CA . ALA A 1 190 ? 19.068 25.188 -21.429 1.00 52.50 190 ALA A CA 1
ATOM 1487 C C . ALA A 1 190 ? 18.635 24.753 -22.843 1.00 52.50 190 ALA A C 1
ATOM 1489 O O . ALA A 1 190 ? 18.942 25.414 -23.834 1.00 52.50 190 ALA A O 1
ATOM 1490 N N . ILE A 1 191 ? 17.872 23.661 -22.914 1.00 57.97 191 ILE A N 1
ATOM 1491 C CA . ILE A 1 191 ? 17.077 23.250 -24.081 1.00 57.97 191 ILE A CA 1
ATOM 1492 C C . ILE A 1 191 ? 15.743 24.030 -24.052 1.00 57.97 191 ILE A C 1
ATOM 1494 O O . ILE A 1 191 ? 15.220 24.269 -22.959 1.00 57.97 191 ILE A O 1
ATOM 1498 N N . PRO A 1 192 ? 15.157 24.424 -25.202 1.00 58.84 192 PRO A N 1
ATOM 1499 C CA . PRO A 1 192 ? 13.811 24.997 -25.257 1.00 58.84 192 PRO A CA 1
ATOM 1500 C C . PRO A 1 192 ? 12.768 24.093 -24.571 1.00 58.84 192 PRO A C 1
ATOM 1502 O O . PRO A 1 192 ? 12.666 22.902 -24.865 1.00 58.84 192 PRO A O 1
ATOM 1505 N N . MET A 1 193 ? 11.999 24.678 -23.650 1.00 59.78 193 MET A N 1
ATOM 1506 C CA . MET A 1 193 ? 11.233 23.984 -22.600 1.00 59.78 193 MET A CA 1
ATOM 1507 C C . MET A 1 193 ? 10.153 23.006 -23.111 1.00 59.78 193 MET A C 1
ATOM 1509 O O . MET A 1 193 ? 9.854 22.019 -22.444 1.00 59.78 193 MET A O 1
ATOM 1513 N N . GLU A 1 194 ? 9.594 23.244 -24.299 1.00 64.31 194 GLU A N 1
ATOM 1514 C CA . GLU A 1 194 ? 8.495 22.448 -24.871 1.00 64.31 194 GLU A CA 1
ATOM 1515 C C . GLU A 1 194 ? 8.971 21.122 -25.501 1.00 64.31 194 GLU A C 1
ATOM 1517 O O . GLU A 1 194 ? 8.382 20.062 -25.271 1.00 64.31 194 GLU A O 1
ATOM 1522 N N . ASN A 1 195 ? 10.108 21.143 -26.203 1.00 66.44 195 ASN A N 1
ATOM 1523 C CA . ASN A 1 195 ? 10.712 19.935 -26.778 1.00 66.44 195 ASN A CA 1
ATOM 1524 C C . ASN A 1 195 ? 11.308 19.038 -25.686 1.00 66.44 195 ASN A C 1
ATOM 1526 O O . ASN A 1 195 ? 11.175 17.817 -25.741 1.00 66.44 195 ASN A O 1
ATOM 1530 N N . ALA A 1 196 ? 11.892 19.648 -24.649 1.00 69.06 196 ALA A N 1
ATOM 1531 C CA . ALA A 1 196 ? 12.448 18.924 -23.511 1.00 69.06 196 ALA A CA 1
ATOM 1532 C C . ALA A 1 196 ? 11.373 18.130 -22.747 1.00 69.06 196 ALA A C 1
ATOM 1534 O O . ALA A 1 196 ? 11.609 16.987 -22.366 1.00 69.06 196 ALA A O 1
ATOM 1535 N N . MET A 1 197 ? 10.178 18.700 -22.551 1.00 73.12 197 MET A N 1
ATOM 1536 C CA . MET A 1 197 ? 9.083 18.008 -21.862 1.00 73.12 197 MET A CA 1
ATOM 1537 C C . MET A 1 197 ? 8.586 16.790 -22.653 1.00 73.12 197 MET A C 1
ATOM 1539 O O . MET A 1 197 ? 8.391 15.722 -22.075 1.00 73.12 197 MET A O 1
ATOM 1543 N N . THR A 1 198 ? 8.470 16.928 -23.974 1.00 81.31 198 THR A N 1
ATOM 1544 C CA . THR A 1 198 ? 8.041 15.844 -24.870 1.00 81.31 198 THR A CA 1
ATOM 1545 C C . THR A 1 198 ? 9.059 14.695 -24.906 1.00 81.31 198 THR A C 1
ATOM 1547 O O . THR A 1 198 ? 8.685 13.524 -24.844 1.00 81.31 198 THR A O 1
ATOM 1550 N N . GLU A 1 199 ? 10.360 15.003 -24.944 1.00 81.56 199 GLU A N 1
ATOM 1551 C CA . GLU A 1 199 ? 11.430 13.993 -24.905 1.00 81.56 199 GLU A CA 1
ATOM 1552 C C . GLU A 1 199 ? 11.492 13.244 -23.563 1.00 81.56 199 GLU A C 1
ATOM 1554 O O . GLU A 1 199 ? 11.707 12.025 -23.531 1.00 81.56 199 GLU A O 1
ATOM 1559 N N . LEU A 1 200 ? 11.279 13.954 -22.449 1.00 83.38 200 LEU A N 1
ATOM 1560 C CA . LEU A 1 200 ? 11.211 13.361 -21.110 1.00 83.38 200 LEU A CA 1
ATOM 1561 C C . LEU A 1 200 ? 10.009 12.418 -20.984 1.00 83.38 200 LEU A C 1
ATOM 1563 O O . LEU A 1 200 ? 10.160 11.294 -20.501 1.00 83.38 200 LEU A O 1
ATOM 1567 N N . GLU A 1 201 ? 8.837 12.843 -21.458 1.00 87.44 201 GLU A N 1
ATOM 1568 C CA . GLU A 1 201 ? 7.625 12.024 -21.472 1.00 87.44 201 GLU A CA 1
ATOM 1569 C C . GLU A 1 201 ? 7.812 10.761 -22.320 1.00 87.44 201 GLU A C 1
ATOM 1571 O O . GLU A 1 201 ? 7.511 9.657 -21.861 1.00 87.44 201 GLU A O 1
ATOM 1576 N N . GLN A 1 202 ? 8.370 10.894 -23.527 1.00 89.56 202 GLN A N 1
ATOM 1577 C CA . GLN A 1 202 ? 8.629 9.750 -24.397 1.00 89.56 202 GLN A CA 1
ATOM 1578 C C . GLN A 1 202 ? 9.591 8.754 -23.739 1.00 89.56 202 GLN A C 1
ATOM 1580 O O . GLN A 1 202 ? 9.353 7.548 -23.763 1.00 89.56 202 GLN A O 1
ATOM 1585 N N . SER A 1 203 ? 10.647 9.249 -23.091 1.00 90.94 203 SER A N 1
ATOM 1586 C CA . SER A 1 203 ? 11.613 8.407 -22.381 1.00 90.94 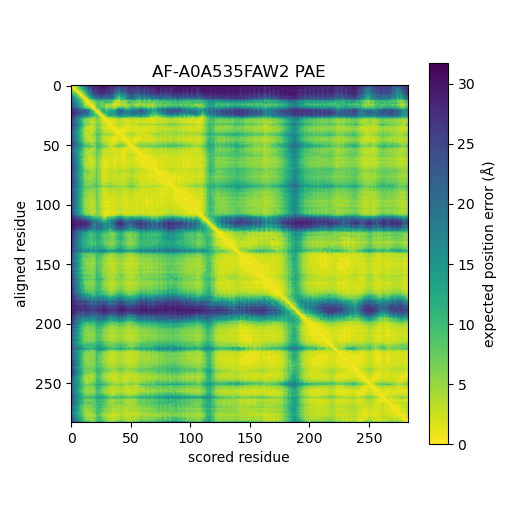203 SER A CA 1
ATOM 1587 C C . SER A 1 203 ? 10.971 7.631 -21.223 1.00 90.94 203 SER A C 1
ATOM 1589 O O . SER A 1 203 ? 11.249 6.443 -21.045 1.00 90.94 203 SER A O 1
ATOM 1591 N N . ALA A 1 204 ? 10.084 8.273 -20.455 1.00 93.12 204 ALA A N 1
ATOM 1592 C CA . ALA A 1 204 ? 9.336 7.617 -19.385 1.00 93.12 204 ALA A CA 1
ATOM 1593 C C . ALA A 1 204 ? 8.366 6.552 -19.929 1.00 93.12 204 ALA A C 1
ATOM 1595 O O . ALA A 1 204 ? 8.296 5.449 -19.381 1.00 93.12 204 ALA A O 1
ATOM 1596 N N . LYS A 1 205 ? 7.681 6.835 -21.046 1.00 93.69 205 LYS A N 1
ATOM 1597 C CA . LYS A 1 205 ? 6.793 5.879 -21.731 1.00 93.69 205 LYS A CA 1
ATOM 1598 C C . LYS A 1 205 ? 7.535 4.665 -22.287 1.00 93.69 205 LYS A C 1
ATOM 1600 O O . LYS A 1 205 ? 7.010 3.557 -22.226 1.00 93.69 205 LYS A O 1
ATOM 1605 N N . GLU A 1 206 ? 8.759 4.830 -22.789 1.00 95.25 206 GLU A N 1
ATOM 1606 C CA . GLU A 1 206 ? 9.573 3.685 -23.219 1.00 95.25 206 GLU A CA 1
ATOM 1607 C C . GLU A 1 206 ? 9.959 2.785 -22.034 1.00 95.25 206 GLU A C 1
ATOM 1609 O O . GLU A 1 206 ? 9.904 1.557 -22.146 1.00 95.25 206 GLU A O 1
ATOM 1614 N N . ILE A 1 207 ? 10.289 3.370 -20.874 1.00 95.88 207 ILE A N 1
ATOM 1615 C CA . ILE A 1 207 ? 10.530 2.604 -19.640 1.00 95.88 207 ILE A CA 1
ATOM 1616 C C . ILE A 1 207 ? 9.273 1.840 -19.226 1.00 95.88 207 ILE A C 1
ATOM 1618 O O . ILE A 1 207 ? 9.358 0.633 -18.989 1.00 95.88 207 ILE A O 1
ATOM 1622 N N . ASP A 1 208 ? 8.123 2.513 -19.178 1.00 96.38 208 ASP A N 1
ATOM 1623 C CA . ASP A 1 208 ? 6.837 1.888 -18.871 1.00 96.38 208 ASP A CA 1
ATOM 1624 C C . ASP A 1 208 ? 6.548 0.698 -19.797 1.00 96.38 208 ASP A C 1
ATOM 1626 O O . ASP A 1 208 ? 6.380 -0.435 -19.339 1.00 96.38 208 ASP A O 1
ATOM 1630 N N . LYS A 1 209 ? 6.594 0.927 -21.112 1.00 96.56 209 LYS A N 1
ATOM 1631 C CA . LYS A 1 209 ? 6.338 -0.092 -22.132 1.00 96.56 209 LYS A CA 1
ATOM 1632 C C . LYS A 1 209 ? 7.222 -1.322 -21.949 1.00 96.56 209 LYS A C 1
ATOM 1634 O O . LYS A 1 209 ? 6.723 -2.448 -22.003 1.00 96.56 209 LYS A O 1
ATOM 1639 N N . VAL A 1 210 ? 8.522 -1.131 -21.711 1.00 97.31 210 VAL A N 1
ATOM 1640 C CA . VAL A 1 210 ? 9.451 -2.246 -21.489 1.00 97.31 210 VAL A CA 1
ATOM 1641 C C . VAL A 1 210 ? 9.129 -2.985 -20.193 1.00 97.31 210 VAL A C 1
ATOM 1643 O O . VAL A 1 210 ? 9.090 -4.215 -20.194 1.00 97.31 210 VAL A O 1
ATOM 1646 N N . VAL A 1 211 ? 8.861 -2.273 -19.097 1.00 97.12 211 VAL A N 1
ATOM 1647 C CA . VAL A 1 211 ? 8.513 -2.901 -17.814 1.00 97.12 211 VAL A CA 1
ATOM 1648 C C . VAL A 1 211 ? 7.227 -3.716 -17.937 1.00 97.12 211 VAL A C 1
ATOM 1650 O O . VAL A 1 211 ? 7.208 -4.876 -17.525 1.00 97.12 211 VAL A O 1
ATOM 1653 N N . ARG A 1 212 ? 6.182 -3.165 -18.566 1.00 95.50 212 ARG A N 1
ATOM 1654 C CA . ARG A 1 212 ? 4.913 -3.863 -18.818 1.00 95.50 212 ARG A CA 1
ATOM 1655 C C . ARG A 1 212 ? 5.108 -5.100 -19.695 1.00 95.50 212 ARG A C 1
ATOM 1657 O O . ARG A 1 212 ? 4.611 -6.173 -19.353 1.00 95.50 212 ARG A O 1
ATOM 1664 N N . ALA A 1 213 ? 5.876 -4.979 -20.779 1.00 95.75 213 ALA A N 1
ATOM 1665 C CA . ALA A 1 213 ? 6.164 -6.093 -21.679 1.00 95.75 213 ALA A CA 1
ATOM 1666 C C . ALA A 1 213 ? 6.964 -7.212 -20.995 1.00 95.75 213 ALA A C 1
ATOM 1668 O O . ALA A 1 213 ? 6.692 -8.391 -21.216 1.00 95.75 213 ALA A O 1
ATOM 1669 N N . VAL A 1 214 ? 7.946 -6.873 -20.153 1.00 96.69 214 VAL A N 1
ATOM 1670 C CA . VAL A 1 214 ? 8.711 -7.871 -19.392 1.00 96.69 214 VAL A CA 1
ATOM 1671 C C . VAL A 1 214 ? 7.844 -8.515 -18.313 1.00 96.69 214 VAL A C 1
ATOM 1673 O O . VAL A 1 214 ? 7.876 -9.738 -18.192 1.00 96.69 214 VAL A O 1
ATOM 1676 N N . ALA A 1 215 ? 7.042 -7.738 -17.580 1.00 95.38 215 ALA A N 1
ATOM 1677 C CA . ALA A 1 215 ? 6.140 -8.253 -16.549 1.00 95.38 215 ALA A CA 1
ATOM 1678 C C . ALA A 1 215 ? 5.151 -9.287 -17.110 1.00 95.38 215 ALA A C 1
ATOM 1680 O O . ALA A 1 215 ? 4.987 -10.350 -16.515 1.00 95.38 215 ALA A O 1
ATOM 1681 N N . ALA A 1 216 ? 4.584 -9.034 -18.296 1.00 93.69 216 ALA A N 1
ATOM 1682 C CA . ALA A 1 216 ? 3.634 -9.932 -18.959 1.00 93.69 216 ALA A CA 1
ATOM 1683 C C . ALA A 1 216 ? 4.199 -11.329 -19.291 1.00 93.69 216 ALA A C 1
ATOM 1685 O O . ALA A 1 216 ? 3.439 -12.285 -19.414 1.00 93.69 216 ALA A O 1
ATOM 1686 N N . ARG A 1 217 ? 5.525 -11.463 -19.428 1.00 94.00 217 ARG A N 1
ATOM 1687 C CA . ARG A 1 217 ? 6.218 -12.737 -19.709 1.00 94.00 217 ARG A CA 1
ATOM 1688 C C . ARG A 1 217 ? 7.109 -13.211 -18.557 1.00 94.00 217 ARG A C 1
ATOM 1690 O O . ARG A 1 217 ? 7.940 -14.099 -18.746 1.00 94.00 217 ARG A O 1
ATOM 1697 N N . HIS A 1 218 ? 7.014 -12.577 -17.389 1.00 93.62 218 HIS A N 1
ATOM 1698 C CA . HIS A 1 218 ? 7.905 -12.849 -16.268 1.00 93.62 218 HIS A CA 1
ATOM 1699 C C . HIS A 1 218 ? 7.513 -14.141 -15.539 1.00 93.62 218 HIS A C 1
ATOM 1701 O O . HIS A 1 218 ? 6.342 -14.376 -15.257 1.00 93.62 218 HIS A O 1
ATOM 1707 N N . LEU A 1 219 ? 8.501 -14.959 -15.162 1.00 89.62 219 LEU A N 1
ATOM 1708 C CA . LEU A 1 219 ? 8.263 -16.292 -14.583 1.00 89.62 219 LEU A CA 1
ATOM 1709 C C . LEU A 1 219 ? 7.597 -16.253 -13.199 1.00 89.62 219 LEU A C 1
ATOM 1711 O O . LEU A 1 219 ? 6.848 -17.156 -12.839 1.00 89.62 219 LEU A O 1
ATOM 1715 N N . LEU A 1 220 ? 7.863 -15.205 -12.416 1.00 86.38 220 LEU A N 1
ATOM 1716 C CA . LEU A 1 220 ? 7.350 -15.064 -11.047 1.00 86.38 220 LEU A CA 1
ATOM 1717 C C . LEU A 1 220 ? 5.972 -14.390 -10.954 1.00 86.38 220 LEU A C 1
ATOM 1719 O O . LEU A 1 220 ? 5.596 -14.013 -9.849 1.00 86.38 220 LEU A O 1
ATOM 1723 N N . HIS A 1 221 ? 5.252 -14.235 -12.078 1.00 79.00 221 HIS A N 1
ATOM 1724 C CA . HIS A 1 221 ? 3.986 -13.490 -12.165 1.00 79.00 221 HIS A CA 1
ATOM 1725 C C . HIS A 1 221 ? 4.109 -12.122 -11.480 1.00 79.00 221 HIS A C 1
ATOM 1727 O O . HIS A 1 221 ? 3.685 -11.930 -10.346 1.00 79.00 221 HIS A O 1
ATOM 1733 N N . ALA A 1 222 ? 4.782 -11.187 -12.153 1.00 81.38 222 ALA A N 1
ATOM 1734 C CA . ALA A 1 222 ? 4.978 -9.847 -11.618 1.00 81.38 222 ALA A CA 1
ATOM 1735 C C . ALA A 1 222 ? 3.645 -9.088 -11.596 1.00 81.38 222 ALA A C 1
ATOM 1737 O O . ALA A 1 222 ? 3.157 -8.657 -12.644 1.00 81.38 222 ALA A O 1
ATOM 1738 N N . GLU A 1 223 ? 3.073 -8.937 -10.405 1.00 88.31 223 GLU A N 1
ATOM 1739 C CA . GLU A 1 223 ? 1.824 -8.217 -10.202 1.00 88.31 223 GLU A CA 1
ATOM 1740 C C . GLU A 1 223 ? 2.065 -6.705 -10.086 1.00 88.31 223 GLU A C 1
ATOM 1742 O O . GLU A 1 223 ? 3.152 -6.187 -10.369 1.00 88.31 223 GLU A O 1
ATOM 1747 N N . CYS A 1 224 ? 1.021 -5.969 -9.703 1.00 93.25 224 CYS A N 1
ATOM 1748 C CA . CYS A 1 224 ? 1.027 -4.512 -9.654 1.00 93.25 224 CYS A CA 1
ATOM 1749 C C . CYS A 1 224 ? 2.157 -3.951 -8.770 1.00 93.25 224 CYS A C 1
ATOM 1751 O O . CYS A 1 224 ? 2.832 -3.011 -9.177 1.00 93.25 224 CYS A O 1
ATOM 1753 N N . LYS A 1 225 ? 2.458 -4.582 -7.627 1.00 93.44 225 LYS A N 1
ATOM 1754 C CA . LYS A 1 225 ? 3.512 -4.143 -6.694 1.00 93.44 225 LYS A CA 1
ATOM 1755 C C . LYS A 1 225 ? 4.915 -4.271 -7.282 1.00 93.44 225 LYS A C 1
ATOM 1757 O O . LYS A 1 225 ? 5.678 -3.306 -7.267 1.00 93.44 225 LYS A O 1
ATOM 1762 N N . GLU A 1 226 ? 5.272 -5.445 -7.802 1.00 95.31 226 GLU A N 1
ATOM 1763 C CA . GLU A 1 226 ? 6.582 -5.672 -8.414 1.00 95.31 226 GLU A CA 1
ATOM 1764 C C . GLU A 1 226 ? 6.790 -4.773 -9.631 1.00 95.31 226 GLU A C 1
ATOM 1766 O O . GLU A 1 226 ? 7.858 -4.179 -9.799 1.00 95.31 226 GLU A O 1
ATOM 1771 N N . ARG A 1 227 ? 5.752 -4.660 -10.465 1.00 96.06 227 ARG A N 1
ATOM 1772 C CA . ARG A 1 227 ? 5.772 -3.868 -11.691 1.00 96.06 227 ARG A CA 1
ATOM 1773 C C . ARG A 1 227 ? 5.938 -2.380 -11.402 1.00 96.06 227 ARG A C 1
ATOM 1775 O O . ARG A 1 227 ? 6.813 -1.748 -11.997 1.00 96.06 227 ARG A O 1
ATOM 1782 N N . ALA A 1 228 ? 5.161 -1.847 -10.464 1.00 96.75 228 ALA A N 1
ATOM 1783 C CA . ALA A 1 228 ? 5.235 -0.452 -10.059 1.00 96.75 228 ALA A CA 1
ATOM 1784 C C . ALA A 1 228 ? 6.595 -0.114 -9.437 1.00 96.75 228 ALA A C 1
ATOM 1786 O O . ALA A 1 228 ? 7.216 0.871 -9.831 1.00 96.75 228 ALA A O 1
ATOM 1787 N N . LEU A 1 229 ? 7.116 -0.968 -8.548 1.00 96.56 229 LEU A N 1
ATOM 1788 C CA . LEU A 1 229 ? 8.412 -0.752 -7.902 1.00 96.56 229 LEU A CA 1
ATOM 1789 C C . LEU A 1 229 ? 9.585 -0.793 -8.899 1.00 96.56 229 LEU A C 1
ATOM 1791 O O . LEU A 1 229 ? 10.484 0.049 -8.838 1.00 96.56 229 LEU A O 1
ATOM 1795 N N . ALA A 1 230 ? 9.582 -1.744 -9.839 1.00 96.69 230 ALA A N 1
ATOM 1796 C CA . ALA A 1 230 ? 10.608 -1.826 -10.879 1.00 96.69 230 ALA A CA 1
ATOM 1797 C C . ALA A 1 230 ? 10.568 -0.613 -11.824 1.00 96.69 230 ALA A C 1
ATOM 1799 O O . ALA A 1 230 ? 11.622 -0.075 -12.174 1.00 96.69 230 ALA A O 1
ATOM 1800 N N . CYS A 1 231 ? 9.366 -0.171 -12.213 1.00 96.88 231 CYS A N 1
ATOM 1801 C CA . CYS A 1 231 ? 9.171 1.022 -13.034 1.00 96.88 231 CYS A CA 1
ATOM 1802 C C . CYS A 1 231 ? 9.670 2.279 -12.315 1.00 96.88 231 CYS A C 1
ATOM 1804 O O . CYS A 1 231 ? 10.534 2.980 -12.844 1.00 96.88 231 CYS A O 1
ATOM 1806 N N . TRP A 1 232 ? 9.217 2.492 -11.076 1.00 96.94 232 TRP A N 1
ATOM 1807 C CA . TRP A 1 232 ? 9.642 3.595 -10.215 1.00 96.94 232 TRP A CA 1
ATOM 1808 C C . TRP A 1 232 ? 11.169 3.658 -10.102 1.00 96.94 232 TRP A C 1
ATOM 1810 O O . TRP A 1 232 ? 11.772 4.701 -10.348 1.00 96.94 232 TRP A O 1
ATOM 1820 N N . TRP A 1 233 ? 11.836 2.527 -9.852 1.00 95.25 233 TRP A N 1
ATOM 1821 C CA . TRP A 1 233 ? 13.294 2.520 -9.730 1.00 95.25 233 TRP A CA 1
ATOM 1822 C C . TRP A 1 233 ? 14.010 2.880 -11.032 1.00 95.25 233 TRP A C 1
ATOM 1824 O O . TRP A 1 233 ? 14.986 3.629 -11.006 1.00 95.25 233 TRP A O 1
ATOM 1834 N N . LEU A 1 234 ? 13.554 2.358 -12.177 1.00 94.50 234 LEU A N 1
ATOM 1835 C CA . LEU A 1 234 ? 14.152 2.672 -13.480 1.00 94.50 234 LEU A CA 1
ATOM 1836 C C . LEU A 1 234 ? 13.991 4.153 -13.825 1.00 94.50 234 LEU A C 1
ATOM 1838 O O . LEU A 1 234 ? 14.936 4.766 -14.324 1.00 94.50 234 LEU A O 1
ATOM 1842 N N . LEU A 1 235 ? 12.833 4.728 -13.503 1.00 93.19 235 LEU A N 1
ATOM 1843 C CA . LEU A 1 235 ? 12.561 6.149 -13.674 1.00 93.19 235 LEU A CA 1
ATOM 1844 C C . LEU A 1 235 ? 13.470 6.998 -12.771 1.00 93.19 235 LEU A C 1
ATOM 1846 O O . LEU A 1 235 ? 14.152 7.899 -13.262 1.00 93.19 235 LEU A O 1
ATOM 1850 N N . HIS A 1 236 ? 13.600 6.647 -11.489 1.00 91.25 236 HIS A N 1
ATOM 1851 C CA . HIS A 1 236 ? 14.521 7.323 -10.567 1.00 91.25 236 HIS A CA 1
ATOM 1852 C C . HIS A 1 236 ? 15.982 7.200 -10.996 1.00 91.25 236 HIS A C 1
ATOM 1854 O O . HIS A 1 236 ? 16.746 8.165 -10.909 1.00 91.25 236 HIS A O 1
ATOM 1860 N N . ALA A 1 237 ? 16.391 6.031 -11.491 1.00 88.00 237 ALA A N 1
ATOM 1861 C CA . ALA A 1 237 ? 17.743 5.803 -11.988 1.00 88.00 237 ALA A CA 1
ATOM 1862 C C . ALA A 1 237 ? 18.056 6.640 -13.241 1.00 88.00 237 ALA A C 1
ATOM 1864 O O . ALA A 1 237 ? 19.218 7.007 -13.437 1.00 88.00 237 ALA A O 1
ATOM 1865 N N . ALA A 1 238 ? 17.038 6.954 -14.049 1.00 87.62 238 ALA A N 1
ATOM 1866 C CA . ALA A 1 238 ? 17.109 7.877 -15.180 1.00 87.62 238 ALA A CA 1
ATOM 1867 C C . ALA A 1 238 ? 16.933 9.360 -14.775 1.00 87.62 238 ALA A C 1
ATOM 1869 O O . ALA A 1 238 ? 17.173 10.256 -15.583 1.00 87.62 238 ALA A O 1
ATOM 1870 N N . GLY A 1 239 ? 16.612 9.633 -13.506 1.00 86.81 239 GLY A N 1
ATOM 1871 C CA . GLY A 1 239 ? 16.500 10.980 -12.947 1.00 86.81 239 GLY A CA 1
ATOM 1872 C C . GLY A 1 239 ? 15.123 11.623 -13.102 1.00 86.81 239 GLY A C 1
ATOM 1873 O O . GLY A 1 239 ? 15.036 12.846 -13.005 1.00 86.81 239 GLY A O 1
ATOM 1874 N N . PHE A 1 240 ? 14.080 10.828 -13.346 1.00 89.25 240 PHE A N 1
ATOM 1875 C CA . PHE A 1 240 ? 12.696 11.294 -13.350 1.00 89.25 240 PHE A CA 1
ATOM 1876 C C . PHE A 1 240 ? 12.132 11.350 -11.919 1.00 89.25 240 PHE A C 1
ATOM 1878 O O . PHE A 1 240 ? 12.457 10.471 -11.115 1.00 89.25 240 PHE A O 1
ATOM 1885 N N . PRO A 1 241 ? 11.291 12.351 -11.592 1.00 89.81 241 PRO A N 1
ATOM 1886 C CA . PRO A 1 241 ? 10.618 12.462 -10.299 1.00 89.81 241 PRO A CA 1
ATOM 1887 C C . PRO A 1 241 ? 9.356 11.590 -10.295 1.00 89.81 241 PRO A C 1
ATOM 1889 O O . PRO A 1 241 ? 8.239 12.093 -10.429 1.00 89.81 241 PRO A O 1
ATOM 1892 N N . ALA A 1 242 ? 9.540 10.274 -10.249 1.00 92.75 242 ALA A N 1
ATOM 1893 C CA . ALA A 1 242 ? 8.422 9.347 -10.233 1.00 92.75 242 ALA A CA 1
ATOM 1894 C C . ALA A 1 242 ? 7.913 9.127 -8.802 1.00 92.75 242 ALA A C 1
ATOM 1896 O O . ALA A 1 242 ? 8.647 9.279 -7.837 1.00 92.75 242 ALA A O 1
ATOM 1897 N N . GLN A 1 243 ? 6.655 8.738 -8.657 1.00 94.50 243 GLN A N 1
ATOM 1898 C CA . GLN A 1 243 ? 6.086 8.341 -7.376 1.00 94.50 243 GLN A CA 1
ATOM 1899 C C . GLN A 1 243 ? 5.556 6.924 -7.476 1.00 94.50 243 GLN A C 1
ATOM 1901 O O . GLN A 1 243 ? 5.083 6.486 -8.524 1.00 94.50 243 GLN A O 1
ATOM 1906 N N . LEU A 1 244 ? 5.654 6.187 -6.382 1.00 94.56 244 LEU A N 1
ATOM 1907 C CA . LEU A 1 244 ? 5.031 4.884 -6.230 1.00 94.56 244 LEU A CA 1
ATOM 1908 C C . LEU A 1 244 ? 3.742 5.075 -5.441 1.00 94.56 244 LEU A C 1
ATOM 1910 O O . LEU A 1 244 ? 3.781 5.507 -4.293 1.00 94.56 244 LEU A O 1
ATOM 1914 N N . VAL A 1 245 ? 2.605 4.765 -6.048 1.00 94.06 245 VAL A N 1
ATOM 1915 C CA . VAL A 1 245 ? 1.281 5.014 -5.482 1.00 94.06 245 VAL A CA 1
ATOM 1916 C C . VAL A 1 245 ? 0.615 3.688 -5.143 1.00 94.06 245 VAL A C 1
ATOM 1918 O O . VAL A 1 245 ? 0.660 2.735 -5.920 1.00 94.06 245 VAL A O 1
ATOM 1921 N N . VAL A 1 246 ? -0.004 3.625 -3.969 1.00 91.50 246 VAL A N 1
ATOM 1922 C CA . VAL A 1 246 ? -0.924 2.559 -3.573 1.00 91.50 246 VAL A CA 1
ATOM 1923 C C . VAL A 1 246 ? -2.302 3.180 -3.421 1.00 91.50 246 VAL A C 1
ATOM 1925 O O . VAL A 1 246 ? -2.476 4.128 -2.651 1.00 91.50 246 VAL A O 1
ATOM 1928 N N . GLY A 1 247 ? -3.273 2.642 -4.145 1.00 90.88 247 GLY A N 1
ATOM 1929 C CA . GLY A 1 247 ? -4.669 3.045 -4.077 1.00 90.88 247 GLY A CA 1
ATOM 1930 C C . GLY A 1 247 ? -5.585 1.899 -3.686 1.00 90.88 247 GLY A C 1
ATOM 1931 O O . GLY A 1 247 ? -5.187 0.731 -3.674 1.00 90.88 247 GLY A O 1
ATOM 1932 N N . VAL A 1 248 ? -6.817 2.255 -3.342 1.00 89.75 248 VAL A N 1
ATOM 1933 C CA . VAL A 1 248 ? -7.847 1.327 -2.876 1.00 89.75 248 VAL A CA 1
ATOM 1934 C C . VAL A 1 248 ? -9.165 1.607 -3.572 1.00 89.75 248 VAL A C 1
ATOM 1936 O O . VAL A 1 248 ? -9.516 2.762 -3.786 1.00 89.75 248 VAL A O 1
ATOM 1939 N N . GLU A 1 249 ? -9.887 0.545 -3.878 1.00 87.81 249 GLU A N 1
ATOM 1940 C CA . GLU A 1 249 ? -11.287 0.573 -4.286 1.00 87.81 249 GLU A CA 1
ATOM 1941 C C . GLU A 1 249 ? -12.076 -0.038 -3.126 1.00 87.81 249 GLU A C 1
ATOM 1943 O O . GLU A 1 249 ? -11.635 -1.027 -2.526 1.00 87.81 249 GLU A O 1
ATOM 1948 N N . LEU A 1 250 ? -13.191 0.575 -2.726 1.00 82.75 250 LEU A N 1
ATOM 1949 C CA . LEU A 1 250 ? -13.968 0.069 -1.586 1.00 82.75 250 LEU A CA 1
ATOM 1950 C C . LEU A 1 250 ? -14.990 -0.992 -2.013 1.00 82.75 250 LEU A C 1
ATOM 1952 O O . LEU A 1 250 ? -15.382 -1.815 -1.177 1.00 82.75 250 LEU A O 1
ATOM 1956 N N . PHE A 1 251 ? -15.412 -0.984 -3.283 1.00 77.81 251 PHE A N 1
ATOM 1957 C CA . PHE A 1 251 ? -16.467 -1.849 -3.812 1.00 77.81 251 PHE A CA 1
ATOM 1958 C C . PHE A 1 251 ? -16.204 -2.266 -5.276 1.00 77.81 251 PHE A C 1
ATOM 1960 O O . PHE A 1 251 ? -16.616 -1.544 -6.179 1.00 77.81 251 PHE A O 1
ATOM 1967 N N . PRO A 1 252 ? -15.639 -3.464 -5.529 1.00 81.62 252 PRO A N 1
ATOM 1968 C CA . PRO A 1 252 ? -15.191 -4.455 -4.548 1.00 81.62 252 PRO A CA 1
ATOM 1969 C C . PRO A 1 252 ? -13.955 -3.979 -3.775 1.00 81.62 252 PRO A C 1
ATOM 1971 O O . PRO A 1 252 ? -13.160 -3.198 -4.280 1.00 81.62 252 PRO A O 1
ATOM 1974 N N . LEU A 1 253 ? -13.780 -4.468 -2.543 1.00 84.00 253 LEU A N 1
ATOM 1975 C CA . LEU A 1 253 ? -12.616 -4.100 -1.738 1.00 84.00 253 LEU A CA 1
ATOM 1976 C C . LEU A 1 253 ? -11.337 -4.647 -2.381 1.00 84.00 253 LEU A C 1
ATOM 1978 O O . LEU A 1 253 ? -11.093 -5.855 -2.353 1.00 84.00 253 LEU A O 1
ATOM 1982 N N . ALA A 1 254 ? -10.527 -3.753 -2.937 1.00 86.56 254 ALA A N 1
ATOM 1983 C CA . ALA A 1 254 ? -9.290 -4.088 -3.623 1.00 86.56 254 ALA A CA 1
A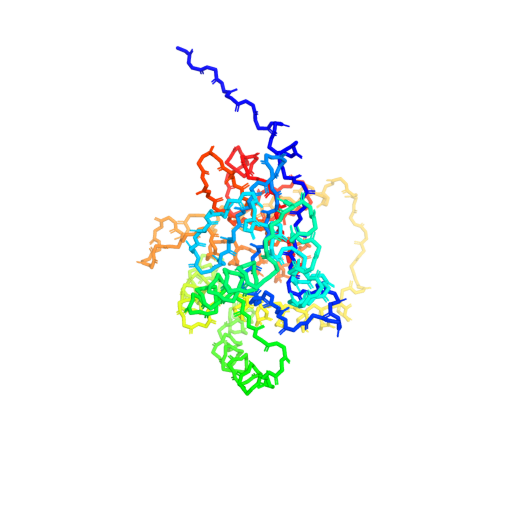TOM 1984 C C . ALA A 1 254 ? -8.209 -3.038 -3.355 1.00 86.56 254 ALA A C 1
ATOM 1986 O O . ALA A 1 254 ? -8.489 -1.874 -3.078 1.00 86.56 254 ALA A O 1
ATOM 1987 N N . SER A 1 255 ? -6.947 -3.453 -3.455 1.00 89.12 255 SER A N 1
ATOM 1988 C CA . SER A 1 255 ? -5.803 -2.541 -3.459 1.00 89.12 255 SER A CA 1
ATOM 1989 C C . SER A 1 255 ? -5.052 -2.674 -4.765 1.00 89.12 255 SER A C 1
ATOM 1991 O O . SER A 1 255 ? -4.850 -3.792 -5.247 1.00 89.12 255 SER A O 1
ATOM 1993 N N . HIS A 1 256 ? -4.542 -1.561 -5.263 1.00 92.88 256 HIS A N 1
ATOM 1994 C CA . HIS A 1 256 ? -3.734 -1.528 -6.467 1.00 92.88 256 HIS A CA 1
ATOM 1995 C C . HIS A 1 256 ? -2.493 -0.672 -6.271 1.00 92.88 256 HIS A C 1
ATOM 1997 O O . HIS A 1 256 ? -2.485 0.242 -5.449 1.00 92.88 256 HIS A O 1
ATOM 2003 N N . CYS A 1 257 ? -1.427 -0.985 -7.001 1.00 94.19 257 CYS A N 1
ATOM 2004 C CA . CYS A 1 257 ? -0.172 -0.252 -6.924 1.00 94.19 257 CYS A CA 1
ATOM 2005 C C . CYS A 1 257 ? 0.322 0.091 -8.325 1.00 94.19 257 CYS A C 1
ATOM 2007 O O . CYS A 1 257 ? 0.355 -0.771 -9.200 1.00 94.19 257 CYS A O 1
ATOM 2009 N N . TRP A 1 258 ? 0.698 1.347 -8.528 1.00 96.25 258 TRP A N 1
ATOM 2010 C CA . TRP A 1 258 ? 1.190 1.849 -9.804 1.00 96.25 258 TRP A CA 1
ATOM 2011 C C . TRP A 1 258 ? 2.269 2.904 -9.579 1.00 96.25 258 TRP A C 1
ATOM 2013 O O . TRP A 1 258 ? 2.531 3.333 -8.456 1.00 96.25 258 TRP A O 1
ATOM 2023 N N . CYS A 1 259 ? 2.935 3.297 -10.655 1.00 96.50 259 CYS A N 1
ATOM 2024 C CA . CYS A 1 259 ? 3.923 4.359 -10.646 1.00 96.50 259 CYS A CA 1
ATOM 2025 C C . CYS A 1 259 ? 3.335 5.581 -11.354 1.00 96.50 259 CYS A C 1
ATOM 2027 O O . CYS A 1 259 ? 2.567 5.436 -12.298 1.00 96.50 259 CYS A O 1
ATOM 2029 N N . THR A 1 260 ? 3.661 6.790 -10.924 1.00 95.25 260 THR A N 1
ATOM 2030 C CA . THR A 1 260 ? 3.242 8.017 -11.605 1.00 95.25 260 THR A CA 1
ATOM 2031 C C . THR A 1 260 ? 4.430 8.926 -11.854 1.00 95.25 260 THR A C 1
ATOM 2033 O O . THR A 1 260 ? 5.448 8.846 -11.172 1.00 95.25 260 THR A O 1
ATOM 2036 N N . MET A 1 261 ? 4.312 9.805 -12.842 1.00 92.50 261 MET A N 1
ATOM 2037 C CA . MET A 1 261 ? 5.236 10.915 -13.058 1.00 92.50 261 MET A CA 1
ATOM 2038 C C . MET A 1 261 ? 4.410 12.137 -13.449 1.00 92.50 261 MET A C 1
ATOM 2040 O O . MET A 1 261 ? 3.857 12.190 -14.547 1.00 92.50 261 MET A O 1
ATOM 2044 N N . GLY A 1 262 ? 4.287 13.113 -12.548 1.00 85.94 262 GLY A N 1
ATOM 2045 C CA . GLY A 1 262 ? 3.339 14.214 -12.735 1.00 85.94 262 GLY A CA 1
ATOM 2046 C C . GLY A 1 262 ? 1.913 13.681 -12.918 1.00 85.94 262 GLY A C 1
ATOM 2047 O O . GLY A 1 262 ? 1.411 12.961 -12.061 1.00 85.94 262 GLY A O 1
ATOM 2048 N N . ASN A 1 263 ? 1.290 13.992 -14.057 1.00 83.50 263 ASN A N 1
ATOM 2049 C CA . ASN A 1 263 ? -0.078 13.560 -14.377 1.00 83.50 263 ASN A CA 1
ATOM 2050 C C . ASN A 1 263 ? -0.147 12.216 -15.123 1.00 83.50 263 ASN A C 1
ATOM 2052 O O . ASN A 1 263 ? -1.235 11.785 -15.493 1.00 83.50 263 ASN A O 1
ATOM 2056 N N . PHE A 1 264 ? 0.990 11.569 -15.381 1.00 88.75 264 PHE A N 1
ATOM 2057 C CA . PHE A 1 264 ? 1.033 10.319 -16.131 1.00 88.75 264 PHE A CA 1
ATOM 2058 C C . PHE A 1 264 ? 1.029 9.121 -15.189 1.00 88.75 264 PHE A C 1
ATOM 2060 O O . PHE A 1 264 ? 1.904 9.011 -14.327 1.00 88.75 264 PHE A O 1
ATOM 2067 N N . VAL A 1 265 ? 0.092 8.196 -15.394 1.00 93.50 265 VAL A N 1
ATOM 2068 C CA . VAL A 1 265 ? 0.194 6.837 -14.858 1.00 93.50 265 VAL A CA 1
ATOM 2069 C C . VAL A 1 265 ? 1.185 6.043 -15.705 1.00 93.50 265 VAL A C 1
ATOM 2071 O O . VAL A 1 265 ? 1.116 6.014 -16.932 1.00 93.50 265 VAL A O 1
ATOM 2074 N N . LEU A 1 266 ? 2.128 5.415 -15.015 1.00 93.12 266 LEU A N 1
ATOM 2075 C CA . LEU A 1 266 ? 3.161 4.533 -15.535 1.00 93.12 266 LEU A CA 1
ATOM 2076 C C . LEU A 1 266 ? 3.042 3.182 -14.816 1.00 93.12 266 LEU A C 1
ATOM 2078 O O . LEU A 1 266 ? 2.444 3.059 -13.746 1.00 93.12 266 LEU A O 1
ATOM 2082 N N . SER A 1 267 ? 3.628 2.139 -15.386 1.00 93.62 267 SER A N 1
ATOM 2083 C CA . SER A 1 267 ? 3.553 0.734 -14.967 1.00 93.62 267 SER A CA 1
ATOM 2084 C C . SER A 1 267 ? 2.171 0.077 -15.075 1.00 93.62 267 SER A C 1
ATOM 2086 O O . SER A 1 267 ? 2.074 -1.133 -14.883 1.00 93.62 267 SER A O 1
ATOM 2088 N N . ASP A 1 268 ? 1.115 0.823 -15.399 1.00 93.94 268 ASP A N 1
ATOM 2089 C CA . ASP A 1 268 ? -0.257 0.324 -15.487 1.00 93.94 268 ASP A CA 1
ATOM 2090 C C . ASP A 1 268 ? -1.120 1.147 -16.454 1.00 93.94 268 ASP A C 1
ATOM 2092 O O . ASP A 1 268 ? -0.637 2.085 -17.085 1.00 93.94 268 ASP A O 1
ATOM 2096 N N . ASP A 1 269 ? -2.392 0.774 -16.583 1.00 91.56 269 ASP A N 1
ATOM 2097 C CA . ASP A 1 269 ? -3.374 1.489 -17.394 1.00 91.56 269 ASP A CA 1
ATOM 2098 C C . ASP A 1 269 ? -4.060 2.614 -16.603 1.00 91.56 269 ASP A C 1
ATOM 2100 O O . ASP A 1 269 ? -4.510 2.411 -15.471 1.00 91.56 269 ASP A O 1
ATOM 2104 N N . GLN A 1 270 ? -4.170 3.792 -17.227 1.00 91.00 270 GLN A N 1
ATOM 2105 C CA . GLN A 1 270 ? -4.798 4.990 -16.653 1.00 91.00 270 GLN A CA 1
ATOM 2106 C C . GLN A 1 270 ? -6.233 4.702 -16.189 1.00 91.00 270 GLN A C 1
ATOM 2108 O O . GLN A 1 270 ? -6.531 4.860 -15.009 1.00 91.00 270 GLN A O 1
ATOM 2113 N N . ASP A 1 271 ? -7.078 4.184 -17.087 1.00 90.31 271 ASP A N 1
ATOM 2114 C CA . ASP A 1 271 ? -8.495 3.886 -16.825 1.00 90.31 271 ASP A CA 1
ATOM 2115 C C . ASP A 1 271 ? -8.697 2.923 -15.648 1.00 90.31 271 ASP A C 1
ATOM 2117 O O . ASP A 1 271 ? -9.720 2.954 -14.963 1.00 90.31 271 ASP A O 1
ATOM 2121 N N . ARG A 1 272 ? -7.719 2.040 -15.415 1.00 89.69 272 ARG A N 1
ATOM 2122 C CA . ARG A 1 272 ? -7.725 1.127 -14.274 1.00 89.69 272 ARG A CA 1
ATOM 2123 C C . ARG A 1 272 ? -7.340 1.858 -12.996 1.00 89.69 272 ARG A C 1
ATOM 2125 O O . ARG A 1 272 ? -8.000 1.672 -11.986 1.00 89.69 272 ARG A O 1
ATOM 2132 N N . CYS A 1 273 ? -6.285 2.670 -13.020 1.00 90.81 273 CYS A N 1
ATOM 2133 C CA . CYS A 1 273 ? -5.806 3.382 -11.832 1.00 90.81 273 CYS A CA 1
ATOM 2134 C C . CYS A 1 273 ? -6.793 4.448 -11.346 1.00 90.81 273 CYS A C 1
ATOM 2136 O O . CYS A 1 273 ? -6.888 4.675 -10.146 1.00 90.81 273 CYS A O 1
ATOM 2138 N N . GLU A 1 274 ? -7.571 5.048 -12.249 1.00 89.88 274 GLU A N 1
ATOM 2139 C CA . GLU A 1 274 ? -8.635 6.000 -11.906 1.00 89.88 274 GLU A CA 1
ATOM 2140 C C . GLU A 1 274 ? -9.768 5.388 -11.070 1.00 89.88 274 GLU A C 1
ATOM 2142 O O . GLU A 1 274 ? -10.523 6.128 -10.444 1.00 89.88 274 GLU A O 1
ATOM 2147 N N . GLN A 1 275 ? -9.887 4.058 -11.027 1.00 89.06 275 GLN A N 1
ATOM 2148 C CA . GLN A 1 275 ? -10.847 3.344 -10.173 1.00 89.06 275 GLN A CA 1
ATOM 2149 C C . GLN A 1 275 ? -10.367 3.219 -8.723 1.00 89.06 275 GLN A C 1
ATOM 2151 O O . GLN A 1 275 ? -11.134 2.817 -7.864 1.00 89.06 275 GLN A O 1
ATOM 2156 N N . PHE A 1 276 ? -9.103 3.545 -8.439 1.00 90.31 276 PHE A N 1
ATOM 2157 C CA . PHE A 1 276 ? -8.528 3.420 -7.107 1.00 90.31 276 PHE A CA 1
ATOM 2158 C C . PHE A 1 276 ? -8.291 4.797 -6.500 1.00 90.31 276 PHE A C 1
ATOM 2160 O O . PHE A 1 276 ? -7.607 5.646 -7.071 1.00 90.31 276 PHE A O 1
ATOM 2167 N N . THR A 1 277 ? -8.766 4.997 -5.275 1.00 89.62 277 THR A N 1
ATOM 2168 C CA . THR A 1 277 ? -8.458 6.192 -4.490 1.00 89.62 277 THR A CA 1
ATOM 2169 C C . THR A 1 277 ? -7.050 6.069 -3.892 1.00 89.62 277 THR A C 1
ATOM 2171 O O . THR A 1 277 ? -6.807 5.126 -3.134 1.00 89.62 277 THR A O 1
ATOM 2174 N N . PRO A 1 278 ? -6.098 6.978 -4.187 1.00 90.19 278 PRO A N 1
ATOM 2175 C CA . PRO A 1 278 ? -4.749 6.917 -3.625 1.00 90.19 278 PRO A CA 1
ATOM 2176 C C . PRO A 1 278 ? -4.751 7.034 -2.097 1.00 90.19 278 PRO A C 1
ATOM 2178 O O . PRO A 1 278 ? -5.295 7.983 -1.534 1.00 90.19 278 PRO A O 1
ATOM 2181 N N . VAL A 1 279 ? -4.097 6.090 -1.418 1.00 87.56 279 VAL A N 1
ATOM 2182 C CA . VAL A 1 279 ? -4.011 6.048 0.052 1.00 87.56 279 VAL A CA 1
ATOM 2183 C C . VAL A 1 279 ? -2.595 6.111 0.587 1.00 87.56 279 VAL A C 1
ATOM 2185 O O . VAL A 1 279 ? -2.457 6.405 1.771 1.00 87.56 279 VAL A O 1
ATOM 2188 N N . ILE A 1 280 ? -1.565 5.836 -0.223 1.00 86.81 280 ILE A N 1
ATOM 2189 C CA . ILE A 1 280 ? -0.136 6.008 0.089 1.00 86.81 280 ILE A CA 1
ATOM 2190 C C . ILE A 1 280 ? 0.601 6.407 -1.191 1.00 86.81 280 ILE A C 1
ATOM 2192 O O . ILE A 1 280 ? 0.353 5.824 -2.243 1.00 86.81 280 ILE A O 1
ATOM 2196 N N . SER A 1 281 ? 1.554 7.330 -1.067 1.00 89.06 281 SER A N 1
ATOM 2197 C CA . SER A 1 281 ? 2.546 7.617 -2.103 1.00 89.06 281 SER A CA 1
ATOM 2198 C C . SER A 1 281 ? 3.947 7.581 -1.498 1.00 89.06 281 SER A C 1
ATOM 2200 O O . SER A 1 281 ? 4.131 7.997 -0.352 1.00 89.06 281 SER A O 1
ATOM 2202 N N . TYR A 1 282 ? 4.911 7.082 -2.264 1.00 87.44 282 TYR A N 1
ATOM 2203 C CA . TYR A 1 282 ? 6.335 7.095 -1.946 1.00 87.44 282 TYR A CA 1
ATOM 2204 C C . TYR A 1 282 ? 7.078 7.881 -3.026 1.00 87.44 282 TYR A C 1
ATOM 2206 O O . TYR A 1 282 ? 6.849 7.641 -4.214 1.00 87.44 282 TYR A O 1
ATOM 2214 N N . ASP A 1 283 ? 7.964 8.776 -2.596 1.00 84.19 283 ASP A N 1
ATOM 2215 C CA . ASP A 1 283 ? 8.890 9.519 -3.459 1.00 84.19 283 ASP A CA 1
ATOM 2216 C C . ASP A 1 283 ? 10.225 8.781 -3.641 1.00 84.19 283 ASP A C 1
ATOM 2218 O O . ASP A 1 283 ? 10.657 8.046 -2.716 1.00 84.19 283 ASP A O 1
#

Mean predicted aligned error: 8.79 Å

Sequence (283 aa):
MTEPYRSTSENIMIESILRTEADLTKSDYRLAPDVIFLRVKDGSARLLDLGGNFYTISETAAQMLNETLKAGTTTAAERIATEYCADLSLIQHDLKTFLQDLEEKQLIYSARRPRSTSQSKNTLAQLVCMPVLHCVSVCSLSLEKKAWALLTLAALAIRLFGWPKTVASWQHYAARRQSHNSTQKQAQGAIPMENAMTELEQSAKEIDKVVRAVAARHLLHAECKERALACWWLLHAAGFPAQLVVGVELFPLASHCWCTMGNFVLSDDQDRCEQFTPVISYD

Foldseek 3Di:
DDDPPDLPCQVVFW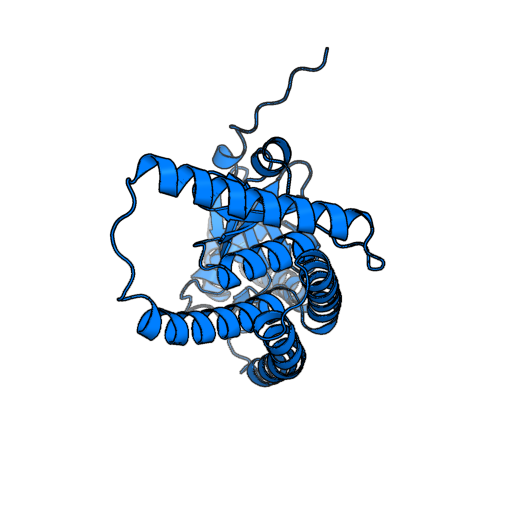PDKDAQPPPQVQAQKGFFNQWIWTATPVQKIWIDRLLWDIDTGDNLVSQLVVCRSRHNNQRSLVVSCVVVVHDSVVSSVVSVVSVVVCVVVVRMDGPPDPDDPPVVLLVVLLVQVVVLLVCLLPDPDDLLVLLLSLLVSQLVSCVPRNQPSNVVSLVVNLVVVVVVCVVVPPDDDDDDPPVVVVVLVVVLVVSLVSNLVSLVVHPSNRFQSSSQSSSQSVCSSVPAPKKWWWFFAVVVTGIGIFMDGVPDTGSDDPVVCSNTHTNDMDD